Protein AF-A0A4U5W628-F1 (afdb_monomer_lite)

Organism: Streptomyces lasalocidi (NCBI:txid324833)

Structure (mmCIF, N/CA/C/O backbone):
data_AF-A0A4U5W628-F1
#
_entry.id   AF-A0A4U5W628-F1
#
loop_
_atom_site.group_PDB
_atom_site.id
_atom_site.type_symbol
_atom_site.label_atom_id
_atom_site.label_alt_id
_atom_site.label_comp_id
_atom_site.label_asym_id
_atom_site.label_entity_id
_atom_site.label_seq_id
_atom_site.pdbx_PDB_ins_code
_atom_site.Cartn_x
_atom_site.Cartn_y
_atom_site.Cartn_z
_atom_site.occupancy
_atom_site.B_iso_or_equiv
_atom_site.auth_seq_id
_atom_site.auth_comp_id
_atom_site.auth_asym_id
_atom_site.auth_atom_id
_atom_site.pdbx_PDB_model_num
ATOM 1 N N . MET A 1 1 ? -5.834 -14.147 -24.678 1.00 41.91 1 MET A N 1
ATOM 2 C CA . MET A 1 1 ? -5.622 -13.115 -23.638 1.00 41.91 1 MET A CA 1
ATOM 3 C C . MET A 1 1 ? -5.997 -11.785 -24.267 1.00 41.91 1 MET A C 1
ATOM 5 O O . MET A 1 1 ? -5.291 -11.365 -25.171 1.00 41.91 1 MET A O 1
ATOM 9 N N . SER A 1 2 ? -7.145 -11.193 -23.914 1.00 41.16 2 SER A N 1
ATOM 10 C CA . SER A 1 2 ? -7.537 -9.896 -24.485 1.00 41.16 2 SER A CA 1
ATOM 11 C C . SER A 1 2 ? -6.439 -8.869 -24.239 1.00 41.16 2 SER A C 1
ATOM 13 O O . SER A 1 2 ? -5.938 -8.761 -23.121 1.00 41.16 2 SER A O 1
ATOM 15 N N . ASN A 1 3 ? -6.088 -8.147 -25.299 1.00 51.84 3 ASN A N 1
ATOM 16 C CA . ASN A 1 3 ? -5.051 -7.124 -25.375 1.00 51.84 3 ASN A CA 1
ATOM 17 C C . ASN A 1 3 ? -5.466 -5.873 -24.570 1.00 51.84 3 ASN A C 1
ATOM 19 O O . ASN A 1 3 ? -5.719 -4.813 -25.132 1.00 51.84 3 ASN A O 1
ATOM 23 N N . ARG A 1 4 ? -5.678 -6.022 -23.255 1.00 64.69 4 ARG A N 1
ATOM 24 C CA . ARG A 1 4 ? -6.022 -4.910 -22.363 1.00 64.69 4 ARG A CA 1
ATOM 25 C C . ARG A 1 4 ? -4.769 -4.083 -22.115 1.00 64.69 4 ARG A C 1
ATOM 27 O O . ARG A 1 4 ? -3.743 -4.625 -21.707 1.00 64.69 4 ARG A O 1
ATOM 34 N N . THR A 1 5 ? -4.871 -2.779 -22.342 1.00 79.81 5 THR A N 1
ATOM 35 C CA . THR A 1 5 ? -3.790 -1.836 -22.062 1.00 79.81 5 THR A CA 1
ATOM 36 C C . THR A 1 5 ? -3.418 -1.914 -20.570 1.00 79.81 5 THR A C 1
ATOM 38 O O . THR A 1 5 ? -4.319 -1.899 -19.728 1.00 79.81 5 THR A O 1
ATOM 41 N N . PRO A 1 6 ? -2.123 -2.003 -20.198 1.00 79.62 6 PRO A N 1
ATOM 42 C CA . PRO A 1 6 ? -1.691 -2.360 -18.839 1.00 79.62 6 PRO A CA 1
ATOM 43 C C . PRO A 1 6 ? -2.237 -1.518 -17.676 1.00 79.62 6 PRO A C 1
ATOM 45 O O . PRO A 1 6 ? -2.235 -1.977 -16.536 1.00 79.62 6 PRO A O 1
ATOM 48 N N . LEU A 1 7 ? -2.685 -0.289 -17.940 1.00 89.62 7 LEU A N 1
ATOM 49 C CA . LEU A 1 7 ? -3.183 0.643 -16.925 1.00 89.62 7 LEU A CA 1
ATOM 50 C C . LEU A 1 7 ? -4.665 1.010 -17.103 1.00 89.62 7 LEU A C 1
ATOM 52 O O . LEU A 1 7 ? -5.142 1.946 -16.463 1.00 89.62 7 LEU A O 1
ATOM 56 N N . THR A 1 8 ? -5.415 0.287 -17.944 1.00 87.31 8 THR A N 1
ATOM 57 C CA . THR A 1 8 ? -6.871 0.473 -18.040 1.00 87.31 8 THR A CA 1
ATOM 58 C C . THR A 1 8 ? -7.516 0.234 -16.669 1.00 87.31 8 THR A C 1
ATOM 60 O O . THR A 1 8 ? -7.251 -0.790 -16.041 1.00 87.31 8 THR A O 1
ATOM 63 N N . GLY A 1 9 ? -8.339 1.180 -16.202 1.00 86.88 9 GLY A N 1
ATOM 64 C CA . GLY A 1 9 ? -8.972 1.143 -14.872 1.00 86.88 9 GLY A CA 1
ATOM 65 C C . GLY A 1 9 ? -8.105 1.698 -13.732 1.00 86.88 9 GLY A C 1
ATOM 66 O O . GLY A 1 9 ? -8.579 1.878 -12.613 1.00 86.88 9 GLY A O 1
ATOM 67 N N . CYS A 1 10 ? -6.832 2.031 -13.978 1.00 92.12 10 CYS A N 1
ATOM 68 C CA . CYS A 1 10 ? -6.019 2.737 -12.988 1.00 92.12 10 CYS A CA 1
ATOM 69 C C . CYS A 1 10 ? -6.252 4.248 -13.051 1.00 92.12 10 CYS A C 1
ATOM 71 O O . CYS A 1 10 ? -6.242 4.861 -14.121 1.00 92.12 10 CYS A O 1
ATOM 73 N N . LEU A 1 11 ? -6.364 4.866 -11.877 1.00 91.56 11 LEU A N 1
ATOM 74 C CA . LEU A 1 11 ? -6.243 6.311 -11.724 1.00 91.56 11 LEU A CA 1
ATOM 75 C C . LEU A 1 11 ? -4.818 6.752 -12.113 1.00 91.56 11 LEU A C 1
ATOM 77 O O . LEU A 1 11 ? -3.875 5.970 -11.942 1.00 91.56 11 LEU A O 1
ATOM 81 N N . PRO A 1 12 ? -4.608 8.014 -12.537 1.00 85.56 12 PRO A N 1
ATOM 82 C CA . PRO A 1 12 ? -3.275 8.603 -12.701 1.00 85.56 12 PRO A CA 1
ATOM 83 C C . PRO A 1 12 ? -2.630 8.874 -11.323 1.00 85.56 12 PRO A C 1
ATOM 85 O O . PRO A 1 12 ? -2.354 10.007 -10.940 1.00 85.56 12 PRO A O 1
ATOM 88 N N . GLY A 1 13 ? -2.466 7.821 -10.520 1.00 79.81 13 GLY A N 1
ATOM 89 C CA . GLY A 1 13 ? -2.217 7.871 -9.079 1.00 79.81 13 GLY A CA 1
ATOM 90 C C . GLY A 1 13 ? -0.751 7.886 -8.651 1.00 79.81 13 GLY A C 1
ATOM 91 O O . GLY A 1 13 ? -0.481 7.613 -7.483 1.00 79.81 13 GLY A O 1
ATOM 92 N N . PHE A 1 14 ? 0.184 8.182 -9.555 1.00 88.75 14 PHE A N 1
ATOM 93 C CA . PHE A 1 14 ? 1.614 8.169 -9.242 1.00 88.75 14 PH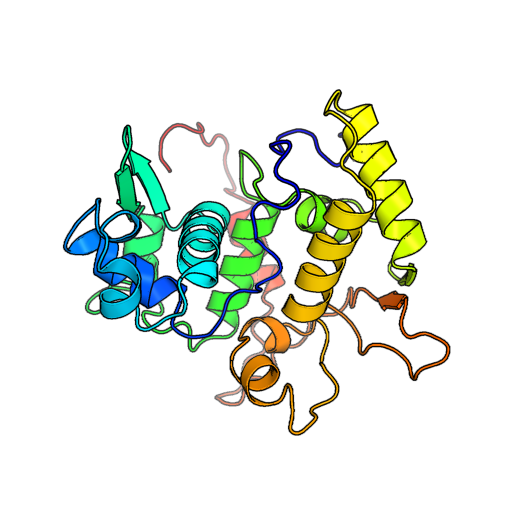E A CA 1
ATOM 94 C C . PHE A 1 14 ? 1.988 9.222 -8.181 1.00 88.75 14 PHE A C 1
ATOM 96 O O . PHE A 1 14 ? 1.436 10.326 -8.164 1.00 88.75 14 PHE A O 1
ATOM 103 N N . GLY A 1 15 ? 2.908 8.886 -7.273 1.00 85.81 15 GLY A N 1
ATOM 104 C CA . GLY A 1 15 ? 3.412 9.777 -6.217 1.00 85.81 15 GLY A CA 1
ATOM 105 C C . GLY A 1 15 ? 2.488 9.975 -5.010 1.00 85.81 15 GLY A C 1
ATOM 106 O O . GLY A 1 15 ? 2.877 10.614 -4.029 1.00 85.81 15 GLY A O 1
ATOM 107 N N . ARG A 1 16 ? 1.270 9.413 -5.024 1.00 87.25 16 ARG A N 1
ATOM 108 C CA . ARG A 1 16 ? 0.294 9.571 -3.925 1.00 87.25 16 ARG A CA 1
ATOM 109 C C . ARG A 1 16 ? 0.721 8.888 -2.622 1.00 87.25 16 ARG A C 1
ATOM 111 O O . ARG A 1 16 ? 0.307 9.325 -1.552 1.00 87.25 16 ARG A O 1
ATOM 118 N N . LEU A 1 17 ? 1.564 7.861 -2.715 1.00 88.00 17 LEU A N 1
ATOM 119 C CA . LEU A 1 17 ? 2.077 7.069 -1.591 1.00 88.00 17 LEU A CA 1
ATOM 120 C C . LEU A 1 17 ? 3.217 7.745 -0.802 1.00 88.00 17 LEU A C 1
ATOM 122 O O . LEU A 1 17 ? 3.570 7.280 0.282 1.00 88.00 17 LEU A O 1
ATOM 126 N N . ARG A 1 18 ? 3.775 8.859 -1.308 1.00 86.69 18 ARG A N 1
ATOM 127 C CA . ARG A 1 18 ? 4.845 9.665 -0.669 1.00 86.69 18 ARG A CA 1
ATOM 128 C C . ARG A 1 18 ? 6.112 8.888 -0.269 1.00 86.69 18 ARG A C 1
ATOM 130 O O . ARG A 1 18 ? 6.843 9.323 0.611 1.00 86.69 18 ARG A O 1
ATOM 137 N N . GLY A 1 19 ? 6.371 7.756 -0.914 1.00 86.00 19 GLY A N 1
ATOM 138 C CA . GLY A 1 19 ? 7.566 6.931 -0.731 1.00 86.00 19 GLY A CA 1
ATOM 139 C C . GLY A 1 19 ? 7.510 5.947 0.439 1.00 86.00 19 GLY A C 1
ATOM 140 O O . GLY A 1 19 ? 8.462 5.196 0.622 1.00 86.00 19 GLY A O 1
ATOM 141 N N . TYR A 1 20 ? 6.419 5.907 1.212 1.00 90.56 20 TYR A N 1
ATOM 142 C CA . TYR A 1 20 ? 6.321 5.050 2.397 1.00 90.56 20 TYR A CA 1
ATOM 143 C C . TYR A 1 20 ? 5.565 3.751 2.086 1.00 90.56 20 TYR A C 1
ATOM 145 O O . TYR A 1 20 ? 4.368 3.826 1.788 1.00 90.56 20 TYR A O 1
ATOM 153 N N . PRO A 1 21 ? 6.206 2.568 2.165 1.00 92.56 21 PRO A N 1
ATOM 154 C CA . PRO A 1 21 ? 5.486 1.298 2.105 1.00 92.56 21 PRO A CA 1
ATOM 155 C C . PRO A 1 21 ? 4.614 1.106 3.363 1.00 92.56 21 PRO A C 1
ATOM 157 O O . PRO A 1 21 ? 4.862 1.761 4.381 1.00 92.56 21 PRO A O 1
ATOM 160 N N . PRO A 1 22 ? 3.591 0.231 3.325 1.00 93.56 22 PRO A N 1
ATOM 161 C CA . PRO A 1 22 ? 2.804 -0.100 4.509 1.00 93.56 22 PRO A CA 1
ATOM 162 C C . PRO A 1 22 ? 3.682 -0.689 5.613 1.00 93.56 22 PRO A C 1
ATOM 164 O O . PRO A 1 22 ? 4.592 -1.469 5.334 1.00 93.56 22 PRO A O 1
ATOM 167 N N . ARG A 1 23 ? 3.366 -0.352 6.865 1.00 93.44 23 ARG A N 1
ATOM 168 C CA . ARG A 1 23 ? 4.037 -0.896 8.049 1.00 93.44 23 ARG A CA 1
ATOM 169 C C . ARG A 1 23 ? 3.053 -1.628 8.955 1.00 93.44 23 ARG A C 1
ATOM 171 O O . ARG A 1 23 ? 1.844 -1.385 8.888 1.00 93.44 23 ARG A O 1
ATOM 178 N N . TYR A 1 24 ? 3.579 -2.488 9.819 1.00 91.00 24 TYR A N 1
ATOM 179 C CA . TYR A 1 24 ? 2.805 -3.223 10.809 1.00 91.00 24 TYR A CA 1
ATOM 180 C C . TYR A 1 24 ? 1.963 -2.265 11.660 1.00 91.00 24 TYR A C 1
ATOM 182 O O . TYR A 1 24 ? 2.389 -1.161 12.013 1.00 91.00 24 TYR A O 1
ATOM 190 N N . GLY A 1 25 ? 0.717 -2.653 11.918 1.00 93.25 25 GLY A N 1
ATOM 191 C CA . GLY A 1 25 ? -0.247 -1.851 12.669 1.00 93.25 25 GLY A CA 1
ATOM 192 C C . GLY A 1 25 ? -0.786 -0.599 11.961 1.00 93.25 25 GLY A C 1
ATOM 193 O O . GLY A 1 25 ? -1.749 -0.022 12.457 1.00 93.25 25 GLY A O 1
ATOM 194 N N . TRP A 1 26 ? -0.255 -0.159 10.808 1.00 96.12 26 TRP A N 1
ATOM 195 C CA . TRP A 1 26 ? -0.765 1.053 10.143 1.00 96.12 26 TRP A CA 1
ATOM 196 C C . TRP A 1 26 ? -2.229 0.917 9.722 1.00 96.12 26 TRP A C 1
ATOM 198 O O . TRP A 1 26 ? -3.030 1.803 10.010 1.00 96.12 26 TRP A O 1
ATOM 208 N N . LEU A 1 27 ? -2.580 -0.185 9.056 1.00 97.69 27 LEU A N 1
ATOM 209 C CA . LEU A 1 27 ? -3.942 -0.414 8.562 1.00 97.69 27 LEU A CA 1
ATOM 210 C C . LEU A 1 27 ? -4.942 -0.534 9.719 1.00 97.69 27 LEU A C 1
ATOM 212 O O . LEU A 1 27 ? -6.013 0.066 9.660 1.00 97.69 27 LEU A O 1
ATOM 216 N N . ARG A 1 28 ? -4.548 -1.218 10.801 1.00 96.50 28 ARG A N 1
ATOM 217 C CA . ARG A 1 28 ? -5.344 -1.335 12.027 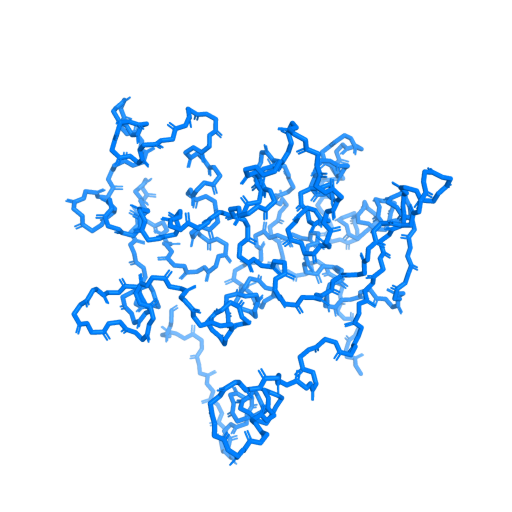1.00 96.50 28 ARG A CA 1
ATOM 218 C C . ARG A 1 28 ? -5.558 0.019 12.706 1.00 96.50 28 ARG A C 1
ATOM 220 O O . ARG A 1 28 ? -6.694 0.395 12.956 1.00 96.50 28 ARG A O 1
ATOM 227 N N . LYS A 1 29 ? -4.493 0.803 12.904 1.00 97.44 29 LYS A N 1
ATOM 228 C CA . LYS A 1 29 ? -4.583 2.155 13.486 1.00 97.44 29 LYS A CA 1
ATOM 229 C C . LYS A 1 29 ? -5.512 3.073 12.694 1.00 97.44 29 LYS A C 1
ATOM 231 O O . LYS A 1 29 ? -6.268 3.831 13.290 1.00 97.44 29 LYS A O 1
ATOM 236 N N . VAL A 1 30 ? -5.460 3.018 11.358 1.00 98.00 30 VAL A N 1
ATOM 237 C CA . VAL A 1 30 ? -6.400 3.782 10.523 1.00 98.00 30 VAL A CA 1
ATOM 238 C C . VAL A 1 30 ? -7.826 3.292 10.732 1.00 98.00 30 VAL A C 1
ATOM 240 O O . VAL A 1 30 ? -8.714 4.113 10.929 1.00 98.00 30 VAL A O 1
ATOM 243 N N . TYR A 1 31 ? -8.048 1.980 10.699 1.00 98.38 31 TYR A N 1
ATOM 244 C CA . TYR A 1 31 ? -9.366 1.395 10.917 1.00 98.38 31 TYR A CA 1
ATOM 245 C C . TYR A 1 31 ? -9.972 1.823 12.263 1.00 98.38 31 TYR A C 1
ATOM 247 O O . TYR A 1 31 ? -11.088 2.343 12.281 1.00 98.38 31 TYR A O 1
ATOM 255 N N . ASP A 1 32 ? -9.218 1.706 13.358 1.00 97.75 32 ASP A N 1
ATOM 256 C CA . ASP A 1 32 ? -9.667 2.099 14.699 1.00 97.75 32 ASP A CA 1
ATOM 257 C C . ASP A 1 32 ? -9.976 3.596 14.783 1.00 97.75 32 ASP A C 1
ATOM 259 O O . ASP A 1 32 ? -11.031 3.990 15.285 1.00 97.75 32 ASP A O 1
ATOM 263 N N . ALA A 1 33 ? -9.088 4.436 14.240 1.00 97.69 33 ALA A N 1
ATOM 264 C CA . ALA A 1 33 ? -9.276 5.882 14.235 1.00 97.69 33 ALA A CA 1
ATOM 265 C C . ALA A 1 33 ? -10.544 6.288 13.465 1.00 97.69 33 ALA A C 1
ATOM 267 O O . ALA A 1 33 ? -11.331 7.091 13.959 1.00 97.69 33 ALA A O 1
ATOM 268 N N . LEU A 1 34 ? -10.777 5.700 12.285 1.00 97.62 34 LEU A N 1
ATOM 269 C CA . LEU A 1 34 ? -11.949 6.006 11.458 1.00 97.62 34 LEU A CA 1
ATOM 270 C C . LEU A 1 34 ? -13.257 5.444 12.023 1.00 97.62 34 LEU A C 1
ATOM 272 O O . LEU A 1 34 ? -14.320 5.996 11.743 1.00 97.62 34 LEU A O 1
ATOM 276 N N . ARG A 1 35 ? -13.202 4.359 12.805 1.00 96.50 35 ARG A N 1
ATOM 277 C CA . ARG A 1 35 ? -14.375 3.844 13.527 1.00 96.50 35 ARG A CA 1
ATOM 278 C C . ARG A 1 35 ? -14.854 4.785 14.619 1.00 96.50 35 ARG A C 1
ATOM 280 O O . ARG A 1 35 ? -16.051 4.840 14.878 1.00 96.50 35 ARG A O 1
ATOM 287 N N . GLN A 1 36 ? -13.924 5.463 15.278 1.00 95.44 36 GLN A N 1
ATOM 288 C CA . GLN A 1 36 ? -14.240 6.423 16.330 1.00 95.44 36 GLN A CA 1
ATOM 289 C C . GLN A 1 36 ? -14.650 7.772 15.737 1.00 95.44 36 GLN A C 1
ATOM 291 O O . GLN A 1 36 ? -15.605 8.386 16.205 1.00 95.44 36 GLN A O 1
ATOM 296 N N . ASP A 1 37 ? -13.937 8.225 14.704 1.00 95.25 37 ASP A N 1
ATOM 297 C CA . ASP A 1 37 ? -14.146 9.527 14.081 1.00 95.25 37 ASP A CA 1
ATOM 298 C C . ASP A 1 37 ? -13.743 9.495 12.588 1.00 95.25 37 ASP A C 1
ATOM 300 O O . ASP A 1 37 ? -12.550 9.446 12.265 1.00 95.25 37 ASP A O 1
ATOM 304 N N . PRO A 1 38 ? -14.702 9.605 11.646 1.00 94.38 38 PRO A N 1
ATOM 305 C CA . PRO A 1 38 ? -14.423 9.672 10.205 1.00 94.38 38 PRO A CA 1
ATOM 306 C C . PRO A 1 38 ? -13.495 10.825 9.780 1.00 94.38 38 PRO A C 1
ATOM 308 O O . PRO A 1 38 ? -12.933 10.816 8.678 1.00 94.38 38 PRO A O 1
ATOM 311 N N . THR A 1 39 ? -13.311 11.830 10.642 1.00 94.00 39 THR A N 1
ATOM 312 C CA . THR A 1 39 ? -12.439 12.986 10.409 1.00 94.00 39 THR A CA 1
ATOM 313 C C . THR A 1 39 ? -11.037 12.831 11.009 1.00 94.00 39 THR A C 1
ATOM 315 O O . THR A 1 39 ? -10.174 13.674 10.733 1.00 94.00 39 THR A O 1
ATOM 318 N N . ALA A 1 40 ? -10.762 11.745 11.750 1.00 95.31 40 ALA A N 1
ATOM 319 C CA . ALA A 1 40 ? -9.534 11.532 12.527 1.00 95.31 40 ALA A CA 1
ATOM 320 C C . ALA A 1 40 ? -8.239 11.806 11.748 1.00 95.31 40 ALA A C 1
ATOM 322 O O . ALA A 1 40 ? -7.318 12.433 12.263 1.00 95.31 40 ALA A O 1
ATOM 323 N N . LEU A 1 41 ? -8.172 11.399 10.477 1.00 94.38 41 LEU A N 1
ATOM 324 C CA . LEU A 1 41 ? -6.969 11.552 9.645 1.00 94.38 41 LEU A CA 1
ATOM 325 C C . LEU A 1 41 ? -6.715 12.989 9.156 1.00 94.38 41 LEU A C 1
ATOM 327 O O . LEU A 1 41 ? -5.632 13.271 8.641 1.00 94.38 41 LEU A O 1
ATOM 331 N N . ARG A 1 42 ? -7.703 13.889 9.254 1.00 92.44 42 ARG A N 1
ATOM 332 C CA . ARG A 1 42 ? -7.582 15.298 8.833 1.00 92.44 42 ARG A CA 1
ATOM 333 C C . ARG A 1 42 ? -7.430 16.263 10.001 1.00 92.44 42 ARG A C 1
ATOM 335 O O . ARG A 1 42 ? -7.111 17.430 9.774 1.00 92.44 42 ARG A O 1
ATOM 342 N N . ARG A 1 43 ? -7.700 15.807 11.222 1.00 93.19 43 ARG A N 1
ATOM 343 C CA . ARG A 1 43 ? -7.607 16.653 12.404 1.00 93.19 43 ARG A CA 1
ATOM 344 C C . ARG A 1 43 ? -6.149 17.036 12.696 1.00 93.19 43 ARG A C 1
ATOM 346 O O . ARG A 1 43 ? -5.234 16.280 12.359 1.00 93.19 43 ARG A O 1
ATOM 353 N N . PRO A 1 44 ? -5.905 18.192 13.339 1.00 93.25 44 PRO A N 1
ATOM 354 C CA . PRO A 1 44 ? -4.552 18.619 13.702 1.00 93.25 44 PRO A CA 1
ATOM 355 C C . PRO A 1 44 ? -3.804 17.626 14.604 1.00 93.25 44 PRO A C 1
ATOM 357 O O . PRO A 1 44 ? -2.578 17.574 14.565 1.00 93.25 44 PRO A O 1
ATOM 360 N N . ASP A 1 45 ? -4.533 16.827 15.385 1.00 95.00 45 ASP A N 1
ATOM 361 C CA . ASP A 1 45 ? -4.012 15.820 16.311 1.00 95.00 45 ASP A CA 1
ATOM 362 C C . ASP A 1 45 ? -3.848 14.420 15.689 1.00 95.00 45 ASP A C 1
ATOM 364 O O . ASP A 1 45 ? -3.459 13.487 16.391 1.00 95.00 45 ASP A O 1
ATOM 368 N N . ALA A 1 46 ? -4.050 14.255 14.374 1.00 95.88 46 ALA A N 1
ATOM 369 C CA . ALA A 1 46 ? -3.941 12.960 13.688 1.00 95.88 46 ALA A CA 1
ATOM 370 C C . ALA A 1 46 ? -2.600 12.241 13.940 1.00 95.88 46 ALA A C 1
ATOM 372 O O . ALA A 1 46 ? -2.552 11.017 14.049 1.00 95.88 46 ALA A O 1
ATOM 373 N N . THR A 1 47 ? -1.499 12.990 14.059 1.00 96.12 47 THR A N 1
ATOM 374 C CA . THR A 1 47 ? -0.172 12.425 14.361 1.00 96.12 47 THR A CA 1
ATOM 375 C C . THR A 1 47 ? -0.091 11.830 15.762 1.00 96.12 47 THR A C 1
ATOM 377 O O . THR A 1 47 ? 0.610 10.842 15.955 1.00 96.12 47 THR A O 1
ATOM 380 N N . VAL A 1 48 ? -0.811 12.415 16.724 1.00 95.50 48 VAL A N 1
ATOM 381 C CA . VAL A 1 48 ? -0.894 11.923 18.104 1.00 95.50 48 VAL A CA 1
ATOM 382 C C . VAL A 1 48 ? -1.780 10.684 18.147 1.00 95.50 48 VAL A C 1
ATOM 384 O O . VAL A 1 48 ? -1.350 9.658 18.661 1.00 95.50 48 VAL A O 1
ATOM 387 N N . VAL A 1 49 ? -2.960 10.749 17.522 1.00 94.50 49 VAL A N 1
ATOM 388 C CA . VAL A 1 49 ? -3.918 9.631 17.457 1.00 94.50 49 VAL A CA 1
ATOM 389 C C . VAL A 1 49 ? -3.290 8.385 16.827 1.00 94.50 49 VAL A C 1
ATOM 391 O O . VAL A 1 49 ? -3.430 7.282 17.344 1.00 94.50 49 VAL A O 1
ATOM 394 N N . LEU A 1 50 ? -2.563 8.546 15.719 1.00 95.69 50 LEU A N 1
ATOM 395 C CA . LEU A 1 50 ? -1.948 7.422 15.003 1.00 95.69 50 LEU A CA 1
ATOM 396 C C . LEU A 1 50 ? -0.550 7.060 15.533 1.00 95.69 50 LEU A C 1
ATOM 398 O O . LEU A 1 50 ? -0.018 5.990 15.211 1.00 95.69 50 LEU A O 1
ATOM 402 N N . GLY A 1 51 ? 0.075 7.942 16.317 1.00 94.81 51 GLY A N 1
ATOM 403 C CA . GLY A 1 51 ? 1.455 7.788 16.776 1.00 94.81 51 GLY A CA 1
ATOM 404 C C . GLY A 1 51 ? 2.450 7.686 15.617 1.00 94.81 51 GLY A C 1
ATOM 405 O O . GLY A 1 51 ? 3.274 6.772 15.595 1.00 94.81 51 GLY A O 1
ATOM 406 N N . VAL A 1 52 ? 2.333 8.565 14.614 1.00 93.94 52 VAL A N 1
ATOM 407 C CA . VAL A 1 52 ? 3.231 8.608 13.443 1.00 93.94 52 VAL A CA 1
ATOM 408 C C . VAL A 1 52 ? 3.612 10.039 13.069 1.00 93.94 52 VAL A C 1
ATOM 410 O O . VAL A 1 52 ? 2.954 11.006 13.452 1.00 93.94 52 VAL A O 1
ATOM 413 N N . GLY A 1 53 ? 4.658 10.183 12.252 1.00 92.81 53 GLY A N 1
ATOM 414 C CA . GLY A 1 53 ? 5.068 11.479 11.714 1.00 92.81 53 GLY A CA 1
ATOM 415 C C . GLY A 1 53 ? 4.036 12.094 10.758 1.00 92.81 53 GLY A C 1
ATOM 416 O O . GLY A 1 53 ? 3.326 11.395 10.033 1.00 92.81 53 GLY A O 1
ATOM 417 N N . LYS A 1 54 ? 4.005 13.432 10.687 1.00 92.56 54 LYS A N 1
ATOM 418 C CA . LYS A 1 54 ? 3.080 14.213 9.836 1.00 92.56 54 LYS A CA 1
ATOM 419 C C . LYS A 1 54 ? 3.091 13.792 8.361 1.00 92.56 54 LYS A C 1
ATOM 421 O O . LYS A 1 54 ? 2.053 13.818 7.705 1.00 92.56 54 LYS A O 1
ATOM 426 N N . SER A 1 55 ? 4.251 13.403 7.830 1.00 90.19 55 SER A N 1
ATOM 427 C CA . SER A 1 55 ? 4.402 12.957 6.438 1.00 90.19 55 SER A CA 1
ATOM 428 C C . SER A 1 55 ? 3.786 11.581 6.160 1.00 90.19 55 SER A C 1
ATOM 430 O O . SER A 1 55 ? 3.483 11.297 5.002 1.00 90.19 55 SER A O 1
ATOM 432 N N . MET A 1 56 ? 3.586 10.754 7.193 1.00 93.81 56 MET A N 1
ATOM 433 C CA . MET A 1 56 ? 3.116 9.369 7.077 1.00 93.81 56 MET A CA 1
ATOM 434 C C . MET A 1 56 ? 1.590 9.258 7.091 1.00 93.81 56 MET A C 1
ATOM 436 O O . MET A 1 56 ? 1.048 8.366 6.441 1.00 93.81 56 MET A O 1
ATOM 440 N N . VAL A 1 57 ? 0.884 10.178 7.761 1.00 95.88 57 VAL A N 1
ATOM 441 C CA . VAL A 1 57 ? -0.592 10.166 7.844 1.00 95.88 57 VAL A CA 1
ATOM 442 C C . VAL A 1 57 ? -1.254 10.071 6.455 1.00 95.88 57 VAL A C 1
ATOM 444 O O . VAL A 1 57 ? -2.112 9.205 6.263 1.00 95.88 57 VAL A O 1
ATOM 447 N N . PRO A 1 58 ? -0.838 10.852 5.432 1.00 94.94 58 PRO A N 1
ATOM 448 C CA . PRO A 1 58 ? -1.404 10.714 4.090 1.00 94.94 58 PRO A CA 1
ATOM 449 C C . PRO A 1 58 ? -1.128 9.350 3.439 1.00 94.94 58 PRO A C 1
ATOM 451 O O . PRO A 1 58 ? -1.978 8.852 2.703 1.00 94.94 58 PRO A O 1
ATOM 454 N N . SER A 1 59 ? 0.028 8.735 3.707 1.00 95.19 59 SER A N 1
ATOM 455 C CA . SER A 1 59 ? 0.377 7.400 3.203 1.00 95.19 59 SER A CA 1
ATOM 456 C C . SER A 1 59 ? -0.463 6.310 3.866 1.00 95.19 59 SER A C 1
ATOM 458 O O . SER A 1 59 ? -0.950 5.420 3.176 1.00 95.19 59 SER A O 1
ATOM 460 N N . MET A 1 60 ? -0.721 6.413 5.173 1.00 97.06 60 MET A N 1
ATOM 461 C CA . MET A 1 60 ? -1.635 5.515 5.892 1.00 97.06 60 MET A CA 1
ATOM 462 C C . MET A 1 60 ? -3.058 5.574 5.317 1.00 97.06 60 MET A C 1
ATOM 464 O O . MET A 1 60 ? -3.668 4.538 5.034 1.00 97.06 60 MET A O 1
ATOM 468 N N . ALA A 1 61 ? -3.563 6.787 5.069 1.00 96.06 61 ALA A N 1
ATOM 469 C CA . ALA A 1 61 ? -4.859 6.994 4.424 1.00 96.06 61 ALA A CA 1
ATOM 470 C C . ALA A 1 61 ? -4.884 6.425 2.996 1.00 96.06 61 ALA A C 1
ATOM 472 O O . ALA A 1 61 ? -5.879 5.829 2.578 1.00 96.06 61 ALA A O 1
ATOM 473 N N . PHE A 1 62 ? -3.800 6.618 2.237 1.00 96.12 62 PHE A N 1
ATOM 474 C CA . PHE A 1 62 ? -3.667 6.101 0.877 1.00 96.12 62 PHE A CA 1
ATOM 475 C C . PHE A 1 62 ? -3.701 4.574 0.848 1.00 96.12 62 PHE A C 1
ATOM 477 O O . PHE A 1 62 ? -4.490 4.016 0.094 1.00 96.12 62 PHE A O 1
ATOM 484 N N . TRP A 1 63 ? -2.895 3.903 1.674 1.00 97.25 63 TRP A N 1
ATOM 485 C CA . TRP A 1 63 ? -2.840 2.442 1.698 1.00 97.25 63 TRP A CA 1
ATOM 486 C C . TRP A 1 63 ? -4.170 1.827 2.117 1.00 97.25 63 TRP A C 1
ATOM 488 O O . TRP A 1 63 ? -4.634 0.895 1.468 1.00 97.25 63 TRP A O 1
ATOM 498 N N . SER A 1 64 ? -4.838 2.408 3.114 1.00 97.50 64 SER A N 1
ATOM 499 C CA . SER A 1 64 ? -6.168 1.952 3.536 1.00 97.50 64 SER A CA 1
ATOM 500 C C . SER A 1 64 ? -7.189 2.032 2.393 1.00 97.50 64 SER A C 1
ATOM 502 O O . SER A 1 64 ? -7.972 1.105 2.202 1.00 97.50 64 SER A O 1
ATOM 504 N N . GLN A 1 65 ? -7.133 3.082 1.565 1.00 96.69 65 GLN A N 1
ATOM 505 C CA . GLN A 1 65 ? -7.943 3.173 0.342 1.00 96.69 65 GLN A CA 1
ATOM 506 C C . GLN A 1 65 ? -7.497 2.174 -0.734 1.00 96.69 65 GLN A C 1
ATOM 508 O O . GLN A 1 65 ? -8.330 1.491 -1.318 1.00 96.69 65 GLN A O 1
ATOM 513 N N . ALA A 1 66 ? -6.193 2.055 -0.989 1.00 96.19 66 ALA A N 1
ATOM 514 C CA . ALA A 1 66 ? -5.652 1.211 -2.053 1.00 96.19 66 ALA A CA 1
ATOM 515 C C . ALA A 1 66 ? -5.911 -0.290 -1.823 1.00 96.19 66 ALA A C 1
ATOM 517 O O . ALA A 1 66 ? -6.122 -1.026 -2.783 1.00 96.19 66 ALA A O 1
ATOM 518 N N . PHE A 1 67 ? -5.944 -0.735 -0.563 1.00 97.25 67 PHE A N 1
ATOM 519 C CA . PHE A 1 67 ? -6.354 -2.093 -0.185 1.00 97.25 67 PHE A CA 1
ATOM 520 C C . PHE A 1 67 ? -7.884 -2.290 -0.161 1.00 97.25 67 PHE A C 1
ATOM 522 O O . PHE A 1 67 ? -8.364 -3.415 -0.007 1.00 97.25 67 PHE A O 1
ATOM 529 N N . GLY A 1 68 ? -8.667 -1.217 -0.320 1.00 96.94 68 GLY A N 1
ATOM 530 C CA . GLY A 1 68 ? -10.128 -1.245 -0.226 1.00 96.94 68 GLY A CA 1
ATOM 531 C C . GLY A 1 68 ? -10.651 -1.401 1.205 1.00 96.94 68 GLY A C 1
ATOM 532 O O . GLY A 1 68 ? -11.765 -1.878 1.401 1.00 96.94 68 GLY A O 1
ATOM 533 N N . LEU A 1 69 ? -9.849 -1.034 2.206 1.00 98.06 69 LEU A N 1
ATOM 534 C CA . LEU A 1 69 ? -10.219 -1.051 3.625 1.00 98.06 69 LEU A CA 1
ATOM 535 C C . LEU A 1 69 ? -10.915 0.246 4.056 1.00 98.06 69 LEU A C 1
ATOM 537 O O . LEU A 1 69 ? -11.613 0.291 5.064 1.00 98.06 69 LEU A O 1
ATOM 541 N N . ALA A 1 70 ? -10.738 1.316 3.290 1.00 97.44 70 ALA A N 1
ATOM 542 C CA . ALA A 1 70 ? -11.376 2.588 3.555 1.00 97.44 70 ALA A CA 1
ATOM 543 C C . ALA A 1 70 ? -11.903 3.204 2.257 1.00 97.44 70 ALA A C 1
ATOM 545 O O . ALA A 1 70 ? -11.235 3.156 1.224 1.00 97.44 70 ALA A O 1
ATOM 546 N N . ALA A 1 71 ? -13.086 3.807 2.314 1.00 95.81 71 ALA A N 1
ATOM 547 C CA . ALA A 1 71 ? -13.734 4.450 1.178 1.00 95.81 71 ALA A CA 1
ATOM 548 C C . ALA A 1 71 ? -14.091 5.898 1.510 1.00 95.81 71 ALA A C 1
ATOM 550 O O . ALA A 1 71 ? -14.297 6.261 2.669 1.00 95.81 71 ALA A O 1
ATOM 551 N N . ARG A 1 72 ? -14.139 6.749 0.482 1.00 93.44 72 ARG A N 1
ATOM 552 C CA . ARG A 1 72 ? -14.554 8.143 0.657 1.00 93.44 72 ARG A CA 1
ATOM 553 C C . ARG A 1 72 ? -16.060 8.218 0.861 1.00 93.44 72 ARG A C 1
ATOM 555 O O . ARG A 1 72 ? -16.806 7.665 0.061 1.00 93.44 72 ARG A O 1
ATOM 562 N N . ASN A 1 73 ? -16.477 8.970 1.872 1.00 91.62 73 ASN A N 1
ATOM 563 C CA . ASN A 1 73 ? -17.862 9.371 2.079 1.00 91.62 73 ASN A CA 1
ATOM 564 C C . ASN A 1 73 ? -17.915 10.903 2.141 1.00 91.62 73 ASN A C 1
ATOM 566 O O . ASN A 1 73 ? -17.573 11.516 3.151 1.00 91.62 73 ASN A O 1
ATOM 570 N N . GLY A 1 74 ? -18.238 11.532 1.009 1.00 89.94 74 GLY A N 1
ATOM 571 C CA . GLY A 1 74 ? -18.091 12.976 0.846 1.00 89.94 74 GLY A CA 1
ATOM 572 C C . GLY A 1 74 ? -16.636 13.414 1.035 1.00 89.94 74 GLY A C 1
ATOM 573 O O . GLY A 1 74 ? -15.743 13.004 0.288 1.00 89.94 74 GLY A O 1
ATOM 574 N N . GLN A 1 75 ? -16.391 14.261 2.034 1.00 85.81 75 GLN A N 1
ATOM 575 C CA . GLN A 1 75 ? -15.033 14.687 2.377 1.00 85.81 75 GLN A CA 1
ATOM 576 C C . GLN A 1 75 ? -14.297 13.632 3.216 1.00 85.81 75 GLN A C 1
ATOM 578 O O . GLN A 1 75 ? -13.061 13.572 3.167 1.00 85.81 75 GLN A O 1
ATOM 583 N N . ASP A 1 76 ? -15.036 12.826 3.979 1.00 90.12 76 ASP A N 1
ATOM 584 C CA . ASP A 1 76 ? -14.529 11.925 5.013 1.00 90.12 76 ASP A CA 1
ATOM 585 C C . ASP A 1 76 ? -14.062 10.588 4.449 1.00 90.12 76 ASP A C 1
ATOM 587 O O . ASP A 1 76 ? -14.276 10.254 3.278 1.00 90.12 76 ASP A O 1
ATOM 591 N N . LEU A 1 77 ? -13.384 9.830 5.304 1.00 94.62 77 LEU A N 1
ATOM 592 C CA . LEU A 1 77 ? -12.972 8.469 5.020 1.00 94.62 77 LEU A CA 1
ATOM 593 C C . LEU A 1 77 ? -13.653 7.548 6.033 1.00 94.62 77 LEU A C 1
ATOM 595 O O . LEU A 1 77 ? -13.632 7.828 7.226 1.00 94.62 77 LEU A O 1
ATOM 599 N N . VAL A 1 78 ? -14.263 6.466 5.562 1.00 97.38 78 VAL A N 1
ATOM 600 C CA . VAL A 1 78 ? -14.974 5.503 6.412 1.00 97.38 78 VAL A CA 1
ATOM 601 C C . VAL A 1 78 ? -14.453 4.088 6.1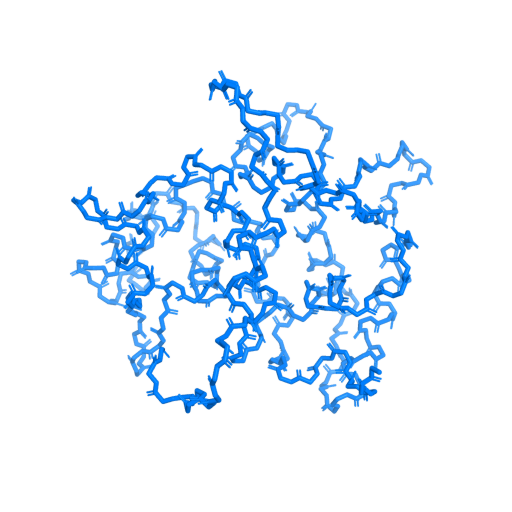66 1.00 97.38 78 VAL A C 1
ATOM 603 O O . VAL A 1 78 ? -14.058 3.786 5.032 1.00 97.38 78 VAL A O 1
ATOM 606 N N . PRO A 1 79 ? -14.425 3.213 7.188 1.00 98.19 79 PRO A N 1
ATOM 607 C CA . PRO A 1 79 ? -14.105 1.804 6.996 1.00 98.19 79 PRO A CA 1
ATOM 608 C C . PRO A 1 79 ? -15.093 1.131 6.039 1.00 98.19 79 PRO A C 1
ATOM 610 O O . PRO A 1 79 ? -16.281 1.446 6.035 1.00 98.19 79 PRO A O 1
ATOM 613 N N . THR A 1 80 ? -14.608 0.200 5.223 1.00 98.19 80 THR A N 1
ATOM 614 C CA . THR A 1 80 ? -15.467 -0.623 4.357 1.00 98.19 80 THR A CA 1
ATOM 615 C C . THR A 1 80 ? -15.921 -1.895 5.077 1.00 98.19 80 THR A C 1
ATOM 617 O O . THR A 1 80 ? -15.310 -2.321 6.058 1.00 98.19 80 THR A O 1
ATOM 620 N N . ASN A 1 81 ? -16.928 -2.590 4.535 1.00 97.69 81 ASN A N 1
ATOM 621 C CA . ASN A 1 81 ? -17.332 -3.922 5.018 1.00 97.69 81 ASN A CA 1
ATOM 622 C C . ASN A 1 81 ? -16.158 -4.910 5.043 1.00 97.69 81 ASN A C 1
ATOM 624 O O . ASN A 1 81 ? -16.042 -5.738 5.941 1.00 97.69 81 ASN A O 1
ATOM 628 N N . ARG A 1 82 ? -15.249 -4.784 4.074 1.00 97.06 82 ARG A N 1
ATOM 629 C CA . ARG A 1 82 ? -14.019 -5.569 3.999 1.00 97.06 82 ARG A CA 1
ATOM 630 C C . ARG A 1 82 ? -13.069 -5.277 5.161 1.00 97.06 82 ARG A C 1
ATOM 632 O O . ARG A 1 82 ? -12.453 -6.204 5.674 1.00 97.06 82 ARG A O 1
ATOM 639 N N . ALA A 1 83 ? -12.956 -4.017 5.580 1.00 98.12 83 ALA A N 1
ATOM 640 C CA . ALA A 1 83 ? -12.177 -3.677 6.764 1.00 98.12 83 ALA A CA 1
ATOM 641 C C . ALA A 1 83 ? -12.811 -4.203 8.044 1.00 98.12 83 ALA A C 1
ATOM 643 O O . ALA A 1 83 ? -12.081 -4.721 8.876 1.00 98.12 83 ALA A O 1
ATOM 644 N N . HIS A 1 84 ? -14.136 -4.144 8.181 1.00 98.19 84 HIS A N 1
ATOM 645 C CA . HIS A 1 84 ? -14.815 -4.774 9.314 1.00 98.19 84 HIS A CA 1
ATOM 646 C C . HIS A 1 84 ? -14.559 -6.281 9.358 1.00 98.19 84 HIS A C 1
ATOM 648 O O . HIS A 1 84 ? -14.132 -6.801 10.380 1.00 98.19 84 HIS A O 1
ATOM 654 N N . TRP A 1 85 ? -14.722 -6.966 8.228 1.00 98.31 85 TRP A N 1
ATOM 655 C CA . TRP A 1 85 ? -14.484 -8.404 8.143 1.00 98.31 85 TRP A CA 1
ATOM 656 C C . TRP A 1 85 ? -13.037 -8.803 8.461 1.00 98.31 85 TRP A C 1
ATOM 658 O O . TRP A 1 85 ? -12.819 -9.862 9.035 1.00 98.31 85 TRP A O 1
ATOM 668 N N . LEU A 1 86 ? -12.044 -7.986 8.097 1.00 98.19 86 LEU A N 1
ATOM 669 C CA . LEU A 1 86 ? -10.638 -8.324 8.322 1.00 98.19 86 LEU A CA 1
ATOM 670 C C . LEU A 1 86 ? -10.121 -7.857 9.690 1.00 98.19 86 LEU A C 1
ATOM 672 O O . LEU A 1 86 ? -9.466 -8.628 10.379 1.00 98.19 86 LEU A O 1
ATOM 676 N N . LEU A 1 87 ? -10.394 -6.602 10.059 1.00 98.12 87 LEU A N 1
ATOM 677 C CA . LEU A 1 87 ? -9.686 -5.865 11.113 1.00 98.12 87 LEU A CA 1
ATOM 678 C C . LEU A 1 87 ? -10.492 -5.653 12.404 1.00 98.12 87 LEU A C 1
ATOM 680 O O . LEU A 1 87 ? -9.951 -5.102 13.362 1.00 98.12 87 LEU A O 1
ATOM 684 N N . ASP A 1 88 ? -11.778 -6.018 12.438 1.00 97.31 88 ASP A N 1
ATOM 685 C CA . ASP A 1 88 ? -12.583 -5.904 13.657 1.00 97.31 88 ASP A CA 1
ATOM 686 C C . ASP A 1 88 ? -12.000 -6.737 14.802 1.00 97.31 88 ASP A C 1
ATOM 688 O O . ASP A 1 88 ? -11.675 -7.899 14.624 1.00 97.31 88 ASP A O 1
ATOM 692 N N . GLU A 1 89 ? -11.882 -6.159 15.993 1.00 95.50 89 GLU A N 1
ATOM 693 C CA . GLU A 1 89 ? -11.216 -6.832 17.113 1.00 95.50 89 GLU A CA 1
ATOM 694 C C . GLU A 1 89 ? -11.983 -8.045 17.647 1.00 95.50 89 GLU A C 1
ATOM 696 O O . GLU A 1 89 ? -11.366 -9.016 18.071 1.00 95.50 89 GLU A O 1
ATOM 701 N N . ALA A 1 90 ? -13.316 -8.003 17.621 1.00 95.69 90 ALA A N 1
ATOM 702 C CA . ALA A 1 90 ? -14.149 -9.064 18.180 1.00 95.69 90 ALA A CA 1
ATOM 703 C C . ALA A 1 90 ? -14.507 -10.139 17.144 1.00 95.69 90 ALA A C 1
ATOM 705 O O . ALA A 1 90 ? -14.724 -11.295 17.501 1.00 95.69 90 ALA A O 1
ATOM 706 N N . THR A 1 91 ? -14.627 -9.749 15.875 1.00 95.81 91 THR A N 1
ATOM 707 C CA . THR A 1 91 ? -15.212 -10.577 14.806 1.00 95.81 91 THR A CA 1
ATOM 708 C C . THR A 1 91 ? -14.361 -10.654 13.540 1.00 95.81 91 THR A C 1
ATOM 710 O O . THR A 1 91 ? -14.729 -11.368 12.606 1.00 95.81 91 THR A O 1
ATOM 713 N N . GLY A 1 92 ? -13.246 -9.925 13.482 1.00 96.88 92 GLY A N 1
ATOM 714 C CA . GLY A 1 92 ? -12.378 -9.868 12.315 1.00 96.88 92 GLY A CA 1
ATOM 715 C C . GLY A 1 92 ? -11.614 -11.169 12.096 1.00 96.88 92 GLY A C 1
ATOM 716 O O . GLY A 1 92 ? -11.236 -11.859 13.039 1.00 96.88 92 GLY A O 1
ATOM 717 N N . ALA A 1 93 ? -11.369 -11.492 10.829 1.00 96.81 93 ALA A N 1
ATOM 718 C CA . ALA A 1 93 ? -10.656 -12.699 10.430 1.00 96.81 93 ALA A CA 1
ATOM 719 C C . ALA A 1 93 ? -9.177 -12.695 10.858 1.00 96.81 93 ALA A C 1
ATOM 721 O O . ALA A 1 93 ? -8.634 -13.754 11.158 1.00 96.81 93 ALA A O 1
ATOM 722 N N . ASP A 1 94 ? -8.530 -11.526 10.864 1.00 97.06 94 ASP A N 1
ATOM 723 C CA . ASP A 1 94 ? -7.140 -11.351 11.303 1.00 97.06 94 ASP A CA 1
ATOM 724 C C . ASP A 1 94 ? -6.913 -9.891 11.746 1.00 97.06 94 ASP A C 1
ATOM 726 O O . ASP A 1 94 ? -6.390 -9.067 10.981 1.00 97.06 94 ASP A O 1
ATOM 730 N N . PRO A 1 95 ? -7.341 -9.532 12.973 1.00 96.19 95 PRO A N 1
ATOM 731 C CA . PRO A 1 95 ? -7.411 -8.141 13.418 1.00 96.19 95 PRO A CA 1
ATOM 732 C C . PRO A 1 95 ? -6.059 -7.427 13.495 1.00 96.19 95 PRO A C 1
ATOM 734 O O . PRO A 1 95 ? -6.014 -6.192 13.516 1.00 96.19 95 PRO A O 1
ATOM 737 N N . TYR A 1 96 ? -4.967 -8.192 13.545 1.00 94.94 96 TYR A N 1
ATOM 738 C CA . TYR A 1 96 ? -3.602 -7.694 13.704 1.00 94.94 96 TYR A CA 1
ATOM 739 C C . TYR A 1 96 ? -2.708 -7.969 12.486 1.00 94.94 96 TYR A C 1
ATOM 741 O O . TYR A 1 96 ? -1.596 -7.447 12.444 1.00 94.94 96 TYR A O 1
ATOM 749 N N . LEU A 1 97 ? -3.222 -8.649 11.450 1.00 95.12 97 LEU A N 1
ATOM 750 C CA . LEU A 1 97 ? -2.489 -9.026 10.232 1.00 95.12 97 LEU A CA 1
ATOM 751 C C . LEU A 1 97 ? -1.270 -9.910 10.529 1.00 95.12 97 LEU A C 1
ATOM 753 O O . LEU A 1 97 ? -0.185 -9.685 9.987 1.00 95.12 97 LEU A O 1
ATOM 757 N N . GLU A 1 98 ? -1.459 -10.895 11.403 1.00 90.44 98 GLU A N 1
ATOM 758 C CA . GLU A 1 98 ? -0.416 -11.833 11.831 1.00 90.44 98 GLU A CA 1
ATOM 759 C C . GLU A 1 98 ? -0.228 -12.988 10.841 1.00 90.44 98 GLU A C 1
ATOM 761 O O . GLU A 1 98 ? 0.829 -13.620 10.814 1.00 90.44 98 GLU A O 1
ATOM 766 N N . LEU A 1 99 ? -1.234 -13.260 10.002 1.00 92.00 99 LEU A N 1
ATOM 767 C CA . LEU A 1 99 ? -1.207 -14.368 9.056 1.00 92.00 99 LEU A CA 1
ATOM 768 C C . LEU A 1 99 ? -0.666 -13.928 7.689 1.00 92.00 99 LEU A C 1
ATOM 770 O O . LEU A 1 99 ? -1.182 -13.003 7.051 1.00 92.00 99 LEU A O 1
ATOM 774 N N . ASP A 1 100 ? 0.288 -14.689 7.147 1.00 91.00 100 ASP A N 1
ATOM 775 C CA . ASP A 1 100 ? 0.788 -14.488 5.778 1.00 91.00 100 ASP A CA 1
ATOM 776 C C . ASP A 1 100 ? -0.338 -14.580 4.731 1.00 91.00 100 ASP A C 1
ATOM 778 O O . ASP A 1 100 ? -0.320 -13.871 3.719 1.00 91.00 100 ASP A O 1
ATOM 782 N N . SER A 1 101 ? -1.368 -15.401 4.973 1.00 92.75 101 SER A N 1
ATOM 783 C CA . SER A 1 101 ? -2.554 -15.496 4.111 1.00 92.75 101 SER A CA 1
ATOM 784 C C . SER A 1 101 ? -3.309 -14.168 4.003 1.00 92.75 101 SER A C 1
ATOM 786 O O . SER A 1 101 ? -3.763 -13.805 2.914 1.00 92.75 101 SER A O 1
ATOM 788 N N . SER A 1 102 ? -3.395 -13.404 5.094 1.00 95.31 102 SER A N 1
ATOM 789 C CA . SER A 1 102 ? -4.017 -12.075 5.113 1.00 95.31 102 SER A CA 1
ATOM 790 C C . SER A 1 102 ? -3.202 -11.070 4.303 1.00 95.31 102 SER A C 1
ATOM 792 O O . SER A 1 102 ? -3.760 -10.253 3.568 1.00 95.31 102 SER A O 1
ATOM 794 N N . LEU A 1 103 ? -1.871 -11.165 4.353 1.00 95.69 103 LEU A N 1
ATOM 795 C CA . LEU A 1 103 ? -0.972 -10.334 3.549 1.00 95.69 103 LEU A CA 1
ATOM 796 C C . LEU A 1 103 ? -1.063 -10.667 2.051 1.00 95.69 103 LEU A C 1
ATOM 798 O O . LEU A 1 103 ? -1.096 -9.756 1.216 1.00 95.69 103 LEU A O 1
ATOM 802 N N . TRP A 1 104 ? -1.180 -11.951 1.695 1.00 95.38 104 TRP A N 1
ATOM 803 C CA . TRP A 1 104 ? -1.479 -12.384 0.324 1.00 95.38 104 TRP A CA 1
ATOM 804 C C . TRP A 1 104 ? -2.828 -11.849 -0.163 1.00 95.38 104 TRP A C 1
ATOM 806 O O . TRP A 1 104 ? -2.922 -11.357 -1.292 1.00 95.38 104 TRP A O 1
ATOM 816 N N . LEU A 1 105 ? -3.859 -11.893 0.684 1.00 96.06 105 LEU A N 1
ATOM 817 C CA . LEU A 1 105 ? -5.179 -11.340 0.384 1.00 96.06 105 LEU A CA 1
ATOM 818 C C . LEU A 1 105 ? -5.123 -9.822 0.164 1.00 96.06 105 LEU A C 1
ATOM 820 O O . LEU A 1 105 ? -5.667 -9.324 -0.824 1.00 96.06 105 LEU A O 1
ATOM 824 N N . LEU A 1 106 ? -4.413 -9.087 1.022 1.00 97.19 106 LEU A N 1
ATOM 825 C CA . LEU A 1 106 ? -4.191 -7.648 0.861 1.00 97.19 106 LEU A CA 1
ATOM 826 C C . LEU A 1 106 ? -3.441 -7.336 -0.438 1.00 97.19 106 LEU A C 1
ATOM 828 O O . LEU A 1 106 ? -3.851 -6.444 -1.182 1.00 97.19 106 LEU A O 1
ATOM 832 N N . HIS A 1 107 ? -2.378 -8.082 -0.759 1.00 96.12 107 HIS A N 1
ATOM 833 C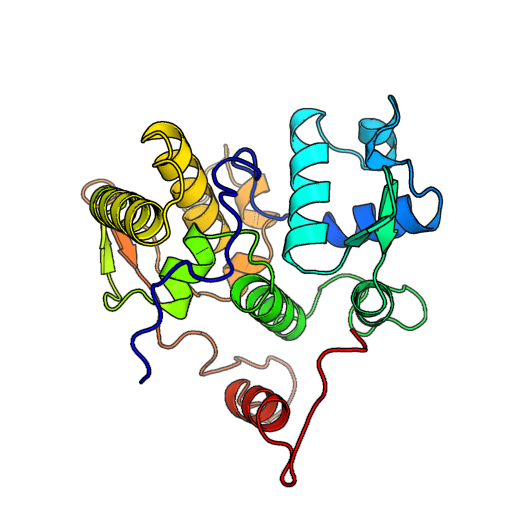 CA . HIS A 1 107 ? -1.682 -7.941 -2.041 1.00 96.12 107 HIS A CA 1
ATOM 834 C C . HIS A 1 107 ? -2.635 -8.177 -3.219 1.00 96.12 107 HIS A C 1
ATOM 836 O O . HIS A 1 107 ? -2.651 -7.387 -4.165 1.00 96.12 107 HIS A O 1
ATOM 842 N N . TRP A 1 108 ? -3.465 -9.220 -3.150 1.00 95.44 108 TRP A N 1
ATOM 843 C CA . TRP A 1 108 ? -4.466 -9.506 -4.170 1.00 95.44 108 TRP A CA 1
ATOM 844 C C . TRP A 1 108 ? -5.461 -8.351 -4.333 1.00 95.44 108 TRP A C 1
ATOM 846 O O . TRP A 1 108 ? -5.671 -7.886 -5.456 1.00 95.44 108 TRP A O 1
ATOM 856 N N . TRP A 1 109 ? -6.040 -7.836 -3.246 1.00 96.69 109 TRP A N 1
ATOM 857 C CA . TRP A 1 109 ? -6.945 -6.682 -3.290 1.00 96.69 109 TRP A CA 1
ATOM 858 C C . TRP A 1 109 ? -6.278 -5.438 -3.865 1.00 96.69 109 TRP A C 1
ATOM 860 O O . TRP A 1 109 ? -6.885 -4.746 -4.682 1.00 96.69 109 TRP A O 1
ATOM 870 N N . LEU A 1 110 ? -5.016 -5.195 -3.518 1.00 95.94 110 LEU A N 1
ATOM 871 C CA . LEU A 1 110 ? -4.240 -4.079 -4.042 1.00 95.94 110 LEU A CA 1
ATOM 872 C C . LEU A 1 110 ? -4.124 -4.140 -5.571 1.00 95.94 110 LEU A C 1
ATOM 874 O O . LEU A 1 110 ? -4.461 -3.176 -6.261 1.00 95.94 110 LEU A O 1
ATOM 878 N N . VAL A 1 111 ? -3.675 -5.279 -6.110 1.00 93.94 111 VAL A N 1
ATOM 879 C CA . VAL A 1 111 ? -3.424 -5.433 -7.555 1.00 93.94 111 VAL A CA 1
ATOM 880 C C . VAL A 1 111 ? -4.684 -5.707 -8.371 1.00 93.94 111 VAL A C 1
ATOM 882 O O . VAL A 1 111 ? -4.630 -5.596 -9.593 1.00 93.94 111 VAL A O 1
ATOM 885 N N . SER A 1 112 ? -5.801 -6.073 -7.735 1.00 91.88 112 SER A N 1
ATOM 886 C CA . SER A 1 112 ? -7.096 -6.300 -8.394 1.00 91.88 112 SER A CA 1
ATOM 887 C C . SER A 1 112 ? -8.068 -5.120 -8.280 1.00 91.88 112 SER A C 1
ATOM 889 O O . SER A 1 112 ? -9.036 -5.097 -9.037 1.00 91.88 112 SER A O 1
ATOM 891 N N . SER A 1 113 ? -7.779 -4.130 -7.424 1.00 90.38 113 SER A N 1
ATOM 892 C CA . SER A 1 113 ? -8.628 -2.960 -7.136 1.00 90.38 113 SER A CA 1
ATOM 893 C C . SER A 1 113 ? -9.159 -2.227 -8.373 1.00 90.38 113 SER A C 1
ATOM 895 O O . SER A 1 113 ? -8.398 -1.882 -9.276 1.00 90.38 113 SER A O 1
ATOM 897 N N . GLU A 1 114 ? -10.459 -1.937 -8.389 1.00 89.62 114 GLU A N 1
ATOM 898 C CA . GLU A 1 114 ? -11.113 -1.108 -9.404 1.00 89.62 114 GLU A CA 1
ATOM 899 C C . GLU A 1 114 ? -11.905 0.015 -8.698 1.00 89.62 114 GLU A C 1
ATOM 901 O O . GLU A 1 114 ? -12.792 -0.301 -7.905 1.00 89.62 114 GLU A O 1
ATOM 906 N N . PRO A 1 115 ? -11.589 1.304 -8.931 1.00 90.81 115 PRO A N 1
ATOM 907 C CA . PRO A 1 115 ? -10.464 1.773 -9.735 1.00 90.81 115 PRO A CA 1
ATOM 908 C C . PRO A 1 115 ? -9.114 1.444 -9.077 1.00 90.81 115 PRO A C 1
ATOM 910 O O . PRO A 1 115 ? -8.974 1.401 -7.856 1.00 90.81 115 PRO A O 1
ATOM 913 N N . CYS A 1 116 ? -8.089 1.229 -9.897 1.00 92.38 116 CYS A N 1
ATOM 914 C CA . CYS A 1 116 ? -6.745 0.911 -9.424 1.00 92.38 116 CYS A CA 1
ATOM 915 C C . CYS A 1 116 ? -6.019 2.170 -8.920 1.00 92.38 116 CYS A C 1
ATOM 917 O O . CYS A 1 116 ? -5.875 3.161 -9.638 1.00 92.38 116 CYS A O 1
ATOM 919 N N . HIS A 1 117 ? -5.517 2.122 -7.683 1.00 93.56 117 HIS A N 1
ATOM 920 C CA . HIS A 1 117 ? -4.814 3.247 -7.046 1.00 93.56 117 HIS A CA 1
ATOM 921 C C . HIS A 1 117 ? -3.292 3.228 -7.249 1.00 93.56 117 HIS A C 1
ATOM 923 O O . HIS A 1 117 ? -2.644 4.264 -7.105 1.00 93.56 117 HIS A O 1
ATOM 929 N N . VAL A 1 118 ? -2.727 2.061 -7.570 1.00 95.06 118 VAL A N 1
ATOM 930 C CA . VAL A 1 118 ? -1.280 1.801 -7.622 1.00 95.06 118 VAL A CA 1
ATOM 931 C C . VAL A 1 118 ? -0.851 1.300 -9.011 1.00 95.06 118 VAL A C 1
ATOM 933 O O . VAL A 1 118 ? -0.586 0.109 -9.200 1.00 95.06 118 VAL A O 1
ATOM 936 N N . PRO A 1 119 ? -0.760 2.187 -10.019 1.00 94.50 119 PRO A N 1
ATOM 937 C CA . PRO A 1 119 ? -0.459 1.788 -11.396 1.00 94.50 119 PRO A CA 1
ATOM 938 C C . PRO A 1 119 ? 0.874 1.033 -11.533 1.00 94.50 119 PRO A C 1
ATOM 940 O O . PRO A 1 119 ? 0.945 0.062 -12.283 1.00 94.50 119 PRO A O 1
ATOM 943 N N . ALA A 1 120 ? 1.907 1.394 -10.760 1.00 95.00 120 ALA A N 1
ATOM 944 C CA . ALA A 1 120 ? 3.190 0.684 -10.773 1.00 95.00 120 ALA A CA 1
ATOM 945 C C . ALA A 1 120 ? 3.074 -0.787 -10.322 1.00 95.00 120 ALA A C 1
ATOM 947 O O . ALA A 1 120 ? 3.647 -1.674 -10.956 1.00 95.00 120 ALA A O 1
ATOM 948 N N . TRP A 1 121 ? 2.274 -1.064 -9.285 1.00 95.31 121 TRP A N 1
ATOM 949 C CA . TRP A 1 121 ? 2.003 -2.425 -8.809 1.00 95.31 121 TRP A CA 1
ATOM 950 C C . TRP A 1 121 ? 1.174 -3.203 -9.828 1.00 95.31 121 TRP A C 1
ATOM 952 O O . TRP A 1 121 ? 1.529 -4.331 -10.172 1.00 95.31 121 TRP A O 1
ATOM 962 N N . ARG A 1 122 ? 0.096 -2.592 -10.343 1.00 93.31 122 ARG A N 1
ATOM 963 C CA . ARG A 1 122 ? -0.765 -3.207 -11.364 1.00 93.31 122 ARG A CA 1
ATOM 964 C C . ARG A 1 122 ? 0.050 -3.618 -12.585 1.00 93.31 122 ARG A C 1
ATOM 966 O O . ARG A 1 122 ? -0.082 -4.749 -13.047 1.00 93.31 122 ARG A O 1
ATOM 973 N N . TYR A 1 123 ? 0.906 -2.727 -13.079 1.00 93.75 123 TYR A N 1
ATOM 974 C CA . TYR A 1 123 ? 1.770 -3.011 -14.216 1.00 93.75 123 TYR A CA 1
ATOM 975 C C . TYR A 1 123 ? 2.727 -4.166 -13.912 1.00 93.75 123 TYR A C 1
ATOM 977 O O . TYR A 1 123 ? 2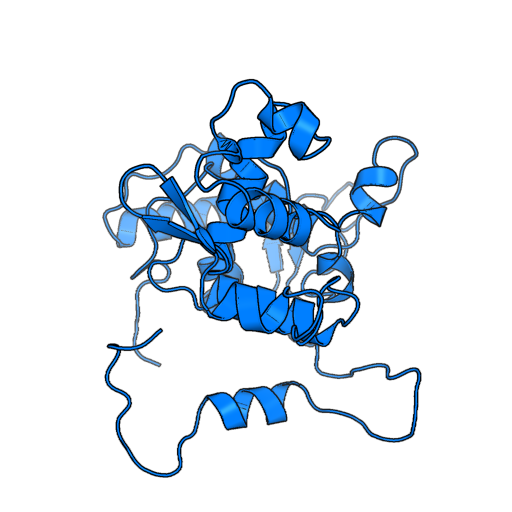.766 -5.145 -14.659 1.00 93.75 123 TYR A O 1
ATOM 985 N N . LEU A 1 124 ? 3.475 -4.081 -12.807 1.00 93.94 124 LEU A N 1
ATOM 986 C CA . LEU A 1 124 ? 4.521 -5.052 -12.501 1.00 93.94 124 LEU A CA 1
ATOM 987 C C . LEU A 1 124 ? 3.961 -6.467 -12.294 1.00 93.94 124 LEU A C 1
ATOM 989 O O . LEU A 1 124 ? 4.482 -7.412 -12.883 1.00 93.94 124 LEU A O 1
ATOM 993 N N . PHE A 1 125 ? 2.905 -6.616 -11.492 1.00 91.44 125 PHE A N 1
ATOM 994 C CA . PHE A 1 125 ? 2.349 -7.931 -11.152 1.00 91.44 125 PHE A CA 1
ATOM 995 C C . PHE A 1 125 ? 1.318 -8.441 -12.162 1.00 91.44 125 PHE A C 1
ATOM 997 O O . PHE A 1 125 ? 1.190 -9.651 -12.344 1.00 91.44 125 PHE A O 1
ATOM 1004 N N . GLY A 1 126 ? 0.582 -7.542 -12.819 1.00 88.62 126 GLY A N 1
ATOM 1005 C CA . GLY A 1 126 ? -0.500 -7.905 -13.735 1.00 88.62 126 GLY A CA 1
ATOM 1006 C C . GLY A 1 126 ? -0.081 -8.033 -15.198 1.00 88.62 126 GLY A C 1
ATOM 1007 O O . GLY A 1 126 ? -0.661 -8.846 -15.915 1.00 88.62 126 GLY A O 1
ATOM 1008 N N . TYR A 1 127 ? 0.910 -7.254 -15.646 1.00 88.19 127 TYR A N 1
ATOM 1009 C CA . TYR A 1 127 ? 1.183 -7.076 -17.079 1.00 88.19 127 TYR A CA 1
ATOM 1010 C C . TYR A 1 127 ? 2.648 -7.222 -17.486 1.00 88.19 127 TYR A C 1
ATOM 1012 O O . TYR A 1 127 ? 2.904 -7.449 -18.666 1.00 88.19 127 TYR A O 1
ATOM 1020 N N . SER A 1 128 ? 3.612 -7.110 -16.564 1.00 87.44 128 SER A N 1
ATOM 1021 C CA . SER A 1 128 ? 5.030 -7.202 -16.924 1.00 87.44 128 SER A CA 1
ATOM 1022 C C . SER A 1 128 ? 5.347 -8.567 -17.556 1.00 87.44 128 SER A C 1
ATOM 1024 O O . SER A 1 128 ? 5.260 -9.609 -16.887 1.00 87.44 128 SER A O 1
ATOM 1026 N N . PRO A 1 129 ? 5.786 -8.602 -18.828 1.00 80.38 129 PRO A N 1
ATOM 1027 C CA . PRO A 1 129 ? 6.207 -9.855 -19.444 1.00 80.38 129 PRO A CA 1
ATOM 1028 C C . PRO A 1 129 ? 7.568 -10.305 -18.890 1.00 80.38 129 PRO A C 1
ATOM 1030 O O . PRO A 1 129 ? 7.896 -11.492 -18.899 1.00 80.38 129 PRO A O 1
ATOM 1033 N N . PHE A 1 130 ? 8.337 -9.382 -18.311 1.00 82.56 130 PHE A N 1
ATOM 1034 C CA . PHE A 1 130 ? 9.680 -9.634 -17.811 1.00 82.56 130 PHE A CA 1
ATOM 1035 C C . PHE A 1 130 ? 9.666 -9.977 -16.326 1.00 82.56 130 PHE A C 1
ATOM 1037 O O . PHE A 1 130 ? 9.084 -9.263 -15.512 1.00 82.56 130 PHE A O 1
ATOM 1044 N N . SER A 1 131 ? 10.355 -11.062 -15.972 1.00 83.75 131 SER A N 1
ATOM 1045 C CA . SER A 1 131 ? 10.645 -11.403 -14.576 1.00 83.75 131 SER A CA 1
ATOM 1046 C C . SER A 1 131 ? 11.829 -10.620 -14.011 1.00 83.75 131 SER A C 1
ATOM 1048 O O . SER A 1 131 ? 12.029 -10.626 -12.802 1.00 83.75 131 SER A O 1
ATOM 1050 N N . ARG A 1 132 ? 12.630 -9.969 -14.861 1.00 86.19 132 ARG A N 1
ATOM 1051 C CA . ARG A 1 132 ? 13.775 -9.143 -14.474 1.00 86.19 132 ARG A CA 1
ATOM 1052 C C . ARG A 1 132 ? 13.824 -7.901 -15.353 1.00 86.19 132 ARG A C 1
ATOM 1054 O O . ARG A 1 132 ? 13.709 -8.018 -16.571 1.00 86.19 132 ARG A O 1
ATOM 1061 N N . SER A 1 133 ? 13.994 -6.739 -14.744 1.00 88.56 133 SER A N 1
ATOM 1062 C CA . SER A 1 133 ? 14.196 -5.469 -15.448 1.00 88.56 133 SER A CA 1
ATOM 1063 C C . SER A 1 133 ? 14.943 -4.490 -14.562 1.00 88.56 133 SER A C 1
ATOM 1065 O O . SER A 1 133 ? 14.797 -4.542 -13.340 1.00 88.56 133 SER A O 1
ATOM 1067 N N . SER A 1 134 ? 15.692 -3.565 -15.151 1.00 90.62 134 SER A N 1
ATOM 1068 C CA . SER A 1 134 ? 16.222 -2.438 -14.388 1.00 90.62 134 SER A CA 1
ATOM 1069 C C . SER A 1 134 ? 15.101 -1.483 -13.946 1.00 90.62 134 SER A C 1
ATOM 1071 O O . SER A 1 134 ? 14.023 -1.434 -14.547 1.00 90.62 134 SER A O 1
ATOM 1073 N N . ARG A 1 135 ? 15.351 -0.680 -12.908 1.00 90.94 135 ARG A N 1
ATOM 1074 C CA . ARG A 1 135 ? 14.454 0.395 -12.457 1.00 90.94 135 ARG A CA 1
ATOM 1075 C C . ARG A 1 135 ? 14.221 1.414 -13.578 1.00 90.94 135 ARG A C 1
ATOM 1077 O O . ARG A 1 135 ? 13.094 1.865 -13.749 1.00 90.94 135 ARG A O 1
ATOM 1084 N N . ALA A 1 136 ? 15.246 1.714 -14.381 1.00 91.19 136 ALA A N 1
ATOM 1085 C CA . ALA A 1 136 ? 15.146 2.621 -15.527 1.00 91.19 136 ALA A CA 1
ATOM 1086 C C . ALA A 1 136 ? 14.261 2.052 -16.652 1.00 91.19 136 ALA A C 1
ATOM 1088 O O . ALA A 1 136 ? 13.408 2.759 -17.187 1.00 91.19 136 ALA A O 1
ATOM 1089 N N . GLU A 1 137 ? 14.399 0.761 -16.970 1.00 92.88 137 GLU A N 1
ATOM 1090 C CA . GLU A 1 137 ? 13.522 0.083 -17.933 1.00 92.88 137 GLU A CA 1
ATOM 1091 C C . GLU A 1 137 ? 12.070 0.054 -17.447 1.00 92.88 137 GLU A C 1
ATOM 1093 O O . GLU A 1 137 ? 11.151 0.334 -18.218 1.00 92.88 137 GLU A O 1
ATOM 1098 N N . LEU A 1 138 ? 11.853 -0.267 -16.166 1.00 93.44 138 LEU A N 1
ATOM 1099 C CA . LEU A 1 138 ? 10.520 -0.260 -15.567 1.00 93.44 138 LEU A CA 1
ATOM 1100 C C . LEU A 1 138 ? 9.907 1.145 -15.602 1.00 93.44 138 LEU A C 1
ATOM 1102 O O . LEU A 1 138 ? 8.739 1.289 -15.954 1.00 93.44 138 LEU A O 1
ATOM 1106 N N . GLN A 1 139 ? 10.697 2.180 -15.315 1.00 94.75 139 GLN A N 1
ATOM 1107 C CA . GLN A 1 139 ? 10.271 3.572 -15.418 1.00 94.75 139 GLN A CA 1
ATOM 1108 C C . GLN A 1 139 ? 9.839 3.934 -16.845 1.00 94.75 139 GLN A C 1
ATOM 1110 O O . GLN A 1 139 ? 8.747 4.472 -17.026 1.00 94.75 139 GLN A O 1
ATOM 1115 N N . GLY A 1 140 ? 10.649 3.610 -17.859 1.00 94.19 140 GLY A N 1
ATOM 1116 C CA . GLY A 1 140 ? 10.307 3.874 -19.261 1.00 94.19 140 GLY A CA 1
ATOM 1117 C C . GLY A 1 140 ? 9.021 3.164 -19.694 1.00 94.19 140 GLY A C 1
ATOM 1118 O O . GLY A 1 140 ? 8.163 3.755 -20.348 1.00 94.19 140 GLY A O 1
ATOM 1119 N N . ARG A 1 141 ? 8.833 1.917 -19.250 1.00 94.31 141 ARG A N 1
ATOM 1120 C CA . ARG A 1 141 ? 7.619 1.137 -19.523 1.00 94.31 141 ARG A CA 1
ATOM 1121 C C . ARG A 1 141 ? 6.378 1.693 -18.831 1.00 94.31 141 ARG A C 1
ATOM 1123 O O . ARG A 1 141 ? 5.315 1.706 -19.442 1.00 94.31 141 ARG A O 1
ATOM 1130 N N . LEU A 1 142 ? 6.497 2.156 -17.587 1.00 94.75 142 LEU A N 1
ATOM 1131 C CA . LEU A 1 142 ? 5.391 2.795 -16.868 1.00 94.75 142 LEU A CA 1
ATOM 1132 C C . LEU A 1 142 ? 4.991 4.122 -17.512 1.00 94.75 142 LEU A C 1
ATOM 1134 O O . LEU A 1 142 ? 3.798 4.385 -17.643 1.00 94.75 142 LEU A O 1
ATOM 1138 N N . ALA A 1 143 ? 5.967 4.921 -17.949 1.00 94.75 143 ALA A N 1
ATOM 1139 C CA . ALA A 1 143 ? 5.713 6.153 -18.688 1.00 94.75 143 ALA A CA 1
ATOM 1140 C C . ALA A 1 143 ? 4.951 5.869 -19.993 1.00 94.75 143 ALA A C 1
ATOM 1142 O O . ALA A 1 143 ? 3.899 6.459 -20.222 1.00 94.75 143 ALA A O 1
ATOM 1143 N N . ALA A 1 144 ? 5.420 4.902 -20.790 1.00 93.75 144 ALA A N 1
ATOM 1144 C CA . ALA A 1 144 ? 4.747 4.492 -22.023 1.00 93.75 144 ALA A CA 1
ATOM 1145 C C . ALA A 1 144 ? 3.343 3.911 -21.769 1.00 93.75 144 ALA A C 1
ATOM 1147 O O . ALA A 1 144 ? 2.409 4.184 -22.516 1.00 93.75 144 ALA A O 1
ATOM 1148 N N . ALA A 1 145 ? 3.166 3.128 -20.700 1.00 93.56 145 ALA A N 1
ATOM 1149 C CA . ALA A 1 145 ? 1.866 2.564 -20.347 1.00 93.56 145 ALA A CA 1
ATOM 1150 C C . ALA A 1 145 ? 0.865 3.629 -19.868 1.00 93.56 145 ALA A C 1
ATOM 1152 O O . ALA A 1 145 ? -0.331 3.466 -20.100 1.00 93.56 145 ALA A O 1
ATOM 1153 N N . ALA A 1 146 ? 1.335 4.689 -19.199 1.00 93.19 146 ALA A N 1
ATOM 1154 C CA . ALA A 1 146 ? 0.506 5.825 -18.794 1.00 93.19 146 ALA A CA 1
ATOM 1155 C C . ALA A 1 146 ? 0.056 6.644 -20.012 1.00 93.19 146 ALA A C 1
ATOM 1157 O O . ALA A 1 146 ? -1.133 6.928 -20.146 1.00 93.19 146 ALA A O 1
ATOM 1158 N N . ASP A 1 147 ? 0.984 6.934 -20.925 1.00 92.56 147 ASP A N 1
ATOM 1159 C CA . ASP A 1 147 ? 0.702 7.629 -22.185 1.00 92.56 147 ASP A CA 1
ATOM 1160 C C . ASP A 1 147 ? -0.318 6.857 -23.046 1.00 92.56 147 ASP A C 1
ATOM 1162 O O . ASP A 1 147 ? -1.313 7.415 -23.503 1.00 92.56 147 ASP A O 1
ATOM 1166 N N . ALA A 1 148 ? -0.167 5.530 -23.145 1.00 92.00 148 ALA A N 1
ATOM 1167 C CA . ALA A 1 148 ? -1.062 4.661 -23.916 1.00 92.00 148 ALA A CA 1
ATOM 1168 C C . ALA A 1 148 ? -2.522 4.616 -23.418 1.00 92.00 148 ALA A C 1
ATOM 1170 O O . ALA A 1 148 ? -3.404 4.190 -24.164 1.00 92.00 148 ALA A O 1
ATOM 1171 N N . VAL A 1 149 ? -2.797 5.015 -22.169 1.00 91.75 149 VAL A N 1
ATOM 1172 C CA . VAL A 1 149 ? -4.167 5.145 -21.628 1.00 91.75 149 VAL A CA 1
ATOM 1173 C C . VAL A 1 149 ? -4.645 6.600 -21.561 1.00 91.75 149 VAL A C 1
ATOM 1175 O O . VAL A 1 149 ? -5.701 6.866 -20.992 1.00 91.75 149 VAL A O 1
ATOM 1178 N N . GLY A 1 150 ? -3.887 7.539 -22.139 1.00 90.56 150 GLY A N 1
ATOM 1179 C CA . GLY A 1 150 ? -4.211 8.966 -22.164 1.00 90.56 150 GLY A CA 1
ATOM 1180 C C . GLY A 1 150 ? -3.938 9.701 -20.849 1.00 90.56 150 GLY A C 1
ATOM 1181 O O . GLY A 1 150 ? -4.392 10.834 -20.675 1.00 90.56 150 GLY A O 1
ATOM 1182 N N . HIS A 1 151 ? -3.209 9.090 -19.909 1.00 91.25 151 HIS A N 1
ATOM 1183 C CA . HIS A 1 151 ? -2.809 9.769 -18.677 1.00 91.25 151 HIS A CA 1
ATOM 1184 C C . HIS A 1 151 ? -1.620 10.683 -18.946 1.00 91.25 151 HIS A C 1
ATOM 1186 O O . HIS A 1 151 ? -0.709 10.337 -19.693 1.00 91.25 151 HIS A O 1
ATOM 1192 N N . ARG A 1 152 ? -1.569 11.831 -18.259 1.00 89.19 152 ARG A N 1
ATOM 1193 C CA . ARG A 1 152 ? -0.369 12.674 -18.269 1.00 89.19 152 ARG A CA 1
ATOM 1194 C C . ARG A 1 152 ? 0.828 11.852 -17.790 1.00 89.19 152 ARG A C 1
ATOM 1196 O O . ARG A 1 152 ? 0.822 11.363 -16.658 1.00 89.19 152 ARG A O 1
ATOM 1203 N N . THR A 1 153 ? 1.864 11.773 -18.619 1.00 89.31 153 THR A N 1
ATOM 1204 C CA . THR A 1 153 ? 3.107 11.076 -18.281 1.00 89.31 153 THR A CA 1
ATOM 1205 C C . THR A 1 153 ? 3.699 11.634 -16.981 1.00 89.31 153 THR A C 1
ATOM 1207 O O . THR A 1 153 ? 3.960 12.841 -16.898 1.00 89.31 153 THR A O 1
ATOM 1210 N N . PRO A 1 154 ? 3.900 10.800 -15.945 1.00 91.50 154 PRO A N 1
ATOM 1211 C CA . PRO A 1 154 ? 4.452 11.262 -14.678 1.00 91.50 154 PRO A CA 1
ATOM 1212 C C . PRO A 1 154 ? 5.921 11.666 -14.821 1.00 91.50 154 PRO A C 1
ATOM 1214 O O . PRO A 1 154 ? 6.655 11.130 -15.651 1.00 91.50 154 PRO A O 1
ATOM 1217 N N . ALA A 1 155 ? 6.377 12.581 -13.965 1.00 93.94 155 ALA A N 1
ATOM 1218 C CA . ALA A 1 155 ? 7.786 12.951 -13.919 1.00 93.94 155 ALA A CA 1
ATOM 1219 C C . ALA A 1 155 ? 8.666 11.744 -13.546 1.00 93.94 155 ALA A C 1
ATOM 1221 O O . ALA A 1 155 ? 8.287 10.916 -12.714 1.00 93.94 155 ALA A O 1
ATOM 1222 N N . ALA A 1 156 ? 9.877 11.694 -14.107 1.00 93.44 156 ALA A N 1
ATOM 1223 C CA . ALA A 1 156 ? 10.854 10.635 -13.848 1.00 93.44 156 ALA A CA 1
ATOM 1224 C C . ALA A 1 156 ? 11.110 10.413 -12.346 1.00 93.44 156 ALA A C 1
ATOM 1226 O O . ALA A 1 156 ? 11.123 9.277 -11.884 1.00 93.44 156 ALA A O 1
ATOM 1227 N N . SER A 1 157 ? 11.237 11.493 -11.570 1.00 93.56 157 SER A N 1
ATOM 1228 C CA . SER A 1 157 ? 11.444 11.433 -10.117 1.00 93.56 157 SER A CA 1
ATOM 1229 C C . SER A 1 157 ? 10.264 10.818 -9.358 1.00 93.56 157 SER A C 1
ATOM 1231 O O . SER A 1 157 ? 10.470 10.106 -8.379 1.00 93.56 157 SER A O 1
ATOM 1233 N N . VAL A 1 158 ? 9.031 11.046 -9.821 1.00 94.31 158 VAL A N 1
ATOM 1234 C CA . VAL A 1 158 ? 7.819 10.468 -9.223 1.00 94.31 158 VAL A CA 1
ATOM 1235 C C . VAL A 1 158 ? 7.762 8.967 -9.494 1.00 94.31 158 VAL A C 1
ATOM 1237 O O . VAL A 1 158 ? 7.545 8.188 -8.569 1.00 94.31 158 VAL A O 1
ATOM 1240 N N . LEU A 1 159 ? 8.027 8.549 -10.736 1.00 94.81 159 LEU A N 1
ATOM 1241 C CA . LEU A 1 159 ? 8.113 7.128 -11.085 1.00 94.81 159 LEU A CA 1
ATOM 1242 C C . LEU A 1 159 ? 9.223 6.427 -10.300 1.00 94.81 159 LEU A C 1
ATOM 1244 O O . LEU A 1 159 ? 8.996 5.349 -9.760 1.00 94.81 159 LEU A O 1
ATOM 1248 N N . ALA A 1 160 ? 10.399 7.048 -10.197 1.00 93.06 160 ALA A N 1
ATOM 1249 C CA . ALA A 1 160 ? 11.511 6.513 -9.422 1.00 93.06 160 ALA A CA 1
ATOM 1250 C C . ALA A 1 160 ? 11.142 6.338 -7.939 1.00 93.06 160 ALA A C 1
ATOM 1252 O O . ALA A 1 160 ? 11.468 5.308 -7.351 1.00 93.06 160 ALA A O 1
ATOM 1253 N N . SER A 1 161 ? 10.422 7.301 -7.350 1.00 92.69 161 SER A N 1
ATOM 1254 C CA . SER A 1 161 ? 9.940 7.218 -5.966 1.00 92.69 161 SER A CA 1
ATOM 1255 C C . SER A 1 161 ? 8.931 6.082 -5.764 1.00 92.69 161 SER A C 1
ATOM 1257 O O . SER A 1 161 ? 9.082 5.293 -4.830 1.00 92.69 161 SER A O 1
ATOM 1259 N N . ASP A 1 162 ? 7.953 5.936 -6.662 1.00 94.81 162 ASP A N 1
ATOM 1260 C CA . ASP A 1 162 ? 6.967 4.852 -6.591 1.00 94.81 162 ASP A CA 1
ATOM 1261 C C . ASP A 1 162 ? 7.616 3.474 -6.794 1.00 94.81 162 ASP A C 1
ATOM 1263 O O . ASP A 1 162 ? 7.301 2.536 -6.063 1.00 94.81 162 ASP A O 1
ATOM 1267 N N . ILE A 1 163 ? 8.560 3.348 -7.737 1.00 94.12 163 ILE A N 1
ATOM 1268 C CA . ILE A 1 163 ? 9.332 2.114 -7.955 1.00 94.12 163 ILE A CA 1
ATOM 1269 C C . ILE A 1 163 ? 10.169 1.780 -6.717 1.00 94.12 163 ILE A C 1
ATOM 1271 O O . ILE A 1 163 ? 10.201 0.623 -6.304 1.00 94.12 163 ILE A O 1
ATOM 1275 N N . ALA A 1 164 ? 10.829 2.764 -6.102 1.00 91.50 164 ALA A N 1
ATOM 1276 C CA . ALA A 1 164 ? 11.601 2.546 -4.881 1.00 91.50 164 ALA A CA 1
ATOM 1277 C C . ALA A 1 164 ? 10.708 2.068 -3.726 1.00 91.50 164 ALA A C 1
ATOM 1279 O O . ALA A 1 164 ? 11.071 1.128 -3.019 1.00 91.50 164 ALA A O 1
ATOM 1280 N N . CYS A 1 165 ? 9.518 2.656 -3.574 1.00 92.44 165 CYS A N 1
ATOM 1281 C CA . CYS A 1 165 ? 8.531 2.214 -2.593 1.00 92.44 165 CYS A CA 1
ATOM 1282 C C . CYS A 1 165 ? 8.044 0.784 -2.880 1.00 92.44 165 CYS A C 1
ATOM 1284 O O . CYS A 1 165 ? 7.991 -0.033 -1.964 1.00 92.44 165 CYS A O 1
ATOM 1286 N N . LEU A 1 166 ? 7.773 0.450 -4.147 1.00 94.50 166 LEU A N 1
ATOM 1287 C CA . LEU A 1 166 ? 7.397 -0.900 -4.575 1.00 94.50 166 LEU A CA 1
ATOM 1288 C C . LEU A 1 166 ? 8.473 -1.922 -4.221 1.00 94.50 166 LEU A C 1
ATOM 1290 O O . LEU A 1 166 ? 8.167 -2.975 -3.662 1.00 94.50 166 LEU A O 1
ATOM 1294 N N . VAL A 1 167 ? 9.731 -1.625 -4.550 1.00 91.44 167 VAL A N 1
ATOM 1295 C CA . VAL A 1 167 ? 10.857 -2.514 -4.247 1.00 91.44 167 VAL A CA 1
ATOM 1296 C C . VAL A 1 167 ? 11.004 -2.666 -2.737 1.00 91.44 167 VAL A C 1
ATOM 1298 O O . VAL A 1 167 ? 11.070 -3.792 -2.256 1.00 91.44 167 VAL A O 1
ATOM 1301 N N . SER A 1 168 ? 10.957 -1.566 -1.983 1.00 89.44 168 SER A N 1
ATOM 1302 C CA . SER A 1 168 ? 11.006 -1.601 -0.517 1.00 89.44 168 SER A CA 1
ATOM 1303 C C . SER A 1 168 ? 9.840 -2.388 0.095 1.00 89.44 168 SER A C 1
ATOM 1305 O O . SER A 1 168 ? 10.004 -3.018 1.136 1.00 89.44 168 SER A O 1
ATOM 1307 N N . MET A 1 169 ? 8.676 -2.413 -0.560 1.00 93.25 169 MET A N 1
ATOM 1308 C CA . MET A 1 169 ? 7.516 -3.161 -0.084 1.00 93.25 169 MET A CA 1
ATOM 1309 C C . MET A 1 169 ? 7.728 -4.685 -0.120 1.00 93.25 169 MET A C 1
ATOM 1311 O O . MET A 1 169 ? 7.229 -5.370 0.768 1.00 93.25 169 MET A O 1
ATOM 1315 N N . TYR A 1 170 ? 8.459 -5.224 -1.104 1.00 92.94 170 TYR A N 1
ATOM 1316 C CA . TYR A 1 170 ? 8.484 -6.676 -1.363 1.00 92.94 170 TYR A CA 1
ATOM 1317 C C . TYR A 1 170 ? 9.863 -7.327 -1.465 1.00 92.94 170 TYR A C 1
ATOM 1319 O O . TYR A 1 170 ? 9.961 -8.544 -1.309 1.00 92.94 170 TYR A O 1
ATOM 1327 N N . ALA A 1 171 ? 10.909 -6.579 -1.812 1.00 88.44 171 ALA A N 1
ATOM 1328 C CA . ALA A 1 171 ? 12.255 -7.136 -1.883 1.00 88.44 171 ALA A CA 1
ATOM 1329 C C . ALA A 1 171 ? 12.797 -7.313 -0.460 1.00 88.44 171 ALA A C 1
ATOM 1331 O O . ALA A 1 171 ? 12.479 -6.499 0.405 1.00 88.44 171 ALA A O 1
ATOM 1332 N N . PRO A 1 172 ? 13.614 -8.333 -0.172 1.00 79.75 172 PRO A N 1
ATOM 1333 C CA . PRO A 1 172 ? 14.380 -8.341 1.066 1.00 79.75 172 PRO A CA 1
ATOM 1334 C C . PRO A 1 172 ? 15.378 -7.177 1.018 1.00 79.75 172 PRO A C 1
ATOM 1336 O O . PRO A 1 172 ? 16.018 -6.944 -0.012 1.00 79.75 172 PRO A O 1
ATOM 1339 N N . GLY A 1 173 ? 15.442 -6.408 2.102 1.00 70.50 173 GLY A N 1
ATOM 1340 C CA . GLY A 1 173 ? 16.447 -5.366 2.252 1.00 70.50 173 GLY A CA 1
ATOM 1341 C C . GLY A 1 173 ? 17.783 -5.952 2.714 1.00 70.50 173 GLY A C 1
ATOM 1342 O O . GLY A 1 173 ? 17.891 -7.154 2.967 1.00 70.50 173 GLY A O 1
ATOM 1343 N N . ASN A 1 174 ? 18.812 -5.108 2.750 1.00 69.25 174 ASN A N 1
ATOM 1344 C CA . ASN A 1 174 ? 20.045 -5.431 3.451 1.00 69.25 174 ASN A CA 1
ATOM 1345 C C . ASN A 1 174 ? 20.026 -4.642 4.766 1.00 69.25 174 ASN A C 1
ATOM 1347 O O . ASN A 1 174 ? 20.184 -3.413 4.713 1.00 69.25 174 ASN A O 1
ATOM 1351 N N . PRO A 1 175 ? 19.807 -5.305 5.913 1.00 69.19 175 PRO A N 1
ATOM 1352 C CA . PRO A 1 175 ? 19.631 -4.609 7.169 1.00 69.19 175 PRO A CA 1
ATOM 1353 C C . PRO A 1 175 ? 20.931 -3.914 7.555 1.00 69.19 175 PRO A C 1
ATOM 1355 O O . PRO A 1 175 ? 21.990 -4.514 7.726 1.00 69.19 175 PRO A O 1
ATOM 1358 N N . THR A 1 176 ? 20.827 -2.608 7.710 1.00 75.06 176 THR A N 1
ATOM 1359 C CA . THR A 1 176 ? 21.835 -1.717 8.266 1.00 75.06 176 THR A CA 1
ATOM 1360 C C . THR A 1 176 ? 21.273 -1.108 9.543 1.00 75.06 176 THR A C 1
ATOM 1362 O O . THR A 1 176 ? 20.058 -1.012 9.717 1.00 75.06 176 THR A O 1
ATOM 1365 N N . ALA A 1 177 ? 22.141 -0.604 10.420 1.00 72.12 177 ALA A N 1
ATOM 1366 C CA . ALA A 1 177 ? 21.692 0.105 11.619 1.00 72.12 177 ALA A CA 1
ATOM 1367 C C . ALA A 1 177 ? 20.738 1.281 11.304 1.00 72.12 177 ALA A C 1
ATOM 1369 O O . ALA A 1 177 ? 19.905 1.631 12.130 1.00 72.12 177 ALA A O 1
ATOM 1370 N N . ALA A 1 178 ? 20.830 1.868 10.104 1.00 70.69 178 ALA A N 1
ATOM 1371 C CA . ALA A 1 178 ? 20.019 3.010 9.693 1.00 70.69 178 ALA A CA 1
ATOM 1372 C C . ALA A 1 178 ? 18.617 2.644 9.169 1.00 70.69 178 ALA A C 1
ATOM 1374 O O . ALA A 1 178 ? 17.736 3.499 9.190 1.00 70.69 178 ALA A O 1
ATOM 1375 N N . ASN A 1 179 ? 18.398 1.417 8.681 1.00 73.94 179 ASN A N 1
ATOM 1376 C CA . ASN A 1 179 ? 17.127 1.000 8.067 1.00 73.94 179 ASN A CA 1
ATOM 1377 C C . ASN A 1 179 ? 16.485 -0.224 8.743 1.00 73.94 179 ASN A C 1
ATOM 1379 O O . ASN A 1 179 ? 15.429 -0.656 8.292 1.00 73.94 179 ASN A O 1
ATOM 1383 N N . ILE A 1 180 ? 17.082 -0.767 9.810 1.00 76.06 180 ILE A N 1
ATOM 1384 C CA . ILE A 1 180 ? 16.598 -1.984 10.479 1.00 76.06 180 ILE A CA 1
ATOM 1385 C C . ILE A 1 180 ? 15.136 -1.870 10.934 1.00 76.06 180 ILE A C 1
ATOM 1387 O O . ILE A 1 180 ? 14.352 -2.780 10.694 1.00 76.06 180 ILE A O 1
ATOM 1391 N N . GLU A 1 181 ? 14.731 -0.729 11.493 1.00 75.31 181 GLU A N 1
ATOM 1392 C CA . GLU A 1 181 ? 13.341 -0.475 11.902 1.00 75.31 181 GLU A CA 1
ATOM 1393 C C . GLU A 1 181 ? 12.371 -0.511 10.708 1.00 75.31 181 GLU A C 1
ATOM 1395 O O . GLU A 1 181 ? 11.271 -1.061 10.779 1.00 75.31 181 GLU A O 1
ATOM 1400 N N . ASP A 1 182 ? 12.785 0.040 9.567 1.00 71.62 182 ASP A N 1
ATOM 1401 C CA . ASP A 1 182 ? 12.002 0.012 8.329 1.00 71.62 182 ASP A CA 1
ATOM 1402 C C . ASP A 1 182 ? 11.977 -1.385 7.688 1.00 71.62 182 ASP A C 1
ATOM 1404 O O . ASP A 1 182 ? 11.019 -1.737 6.993 1.00 71.62 182 ASP A O 1
ATOM 1408 N N . GLU A 1 183 ? 13.012 -2.195 7.910 1.00 75.50 183 GLU A N 1
ATOM 1409 C CA . GLU A 1 183 ? 13.036 -3.587 7.467 1.00 75.50 183 GLU A CA 1
ATOM 1410 C C . GLU A 1 183 ? 12.114 -4.469 8.302 1.00 75.50 183 GLU A C 1
ATOM 1412 O O . GLU A 1 183 ? 11.310 -5.201 7.723 1.00 75.50 183 GLU A O 1
ATOM 1417 N N . LEU A 1 184 ? 12.179 -4.353 9.630 1.00 79.12 184 LEU A N 1
ATOM 1418 C CA . LEU A 1 184 ? 11.367 -5.139 10.560 1.00 79.12 184 LEU A CA 1
ATOM 1419 C C . LEU A 1 184 ? 9.887 -4.741 10.530 1.00 79.12 184 LEU A C 1
ATOM 1421 O O . LEU A 1 184 ? 9.017 -5.572 10.769 1.00 79.12 184 LEU A O 1
ATOM 1425 N N . SER A 1 185 ? 9.581 -3.480 10.217 1.00 85.12 185 SER A N 1
ATOM 1426 C CA . SER A 1 185 ? 8.205 -2.981 10.259 1.00 85.12 185 SER A CA 1
ATOM 1427 C C . SER A 1 185 ? 7.374 -3.276 9.010 1.00 85.12 185 SER A C 1
ATOM 1429 O O . SER A 1 185 ? 6.168 -3.040 9.050 1.00 85.12 185 SER A O 1
ATOM 1431 N N . ASN A 1 186 ? 7.946 -3.770 7.906 1.00 90.19 186 ASN A N 1
ATOM 1432 C CA . ASN A 1 186 ? 7.188 -4.034 6.679 1.00 90.19 186 ASN A CA 1
ATOM 1433 C C . ASN A 1 186 ? 6.744 -5.510 6.572 1.00 90.19 186 ASN A C 1
ATOM 1435 O O . ASN A 1 186 ? 7.560 -6.358 6.197 1.00 90.19 186 ASN A O 1
ATOM 1439 N N . PRO A 1 187 ? 5.445 -5.820 6.769 1.00 92.31 187 PRO A N 1
ATOM 1440 C CA . PRO A 1 187 ? 4.970 -7.202 6.751 1.00 92.31 187 PRO A CA 1
ATOM 1441 C C . PRO A 1 187 ? 5.022 -7.837 5.352 1.00 92.31 187 PRO A C 1
ATOM 1443 O O . PRO A 1 187 ? 5.200 -9.039 5.220 1.00 92.31 187 PRO A O 1
ATOM 1446 N N . PHE A 1 188 ? 4.947 -7.059 4.268 1.00 93.44 188 PHE A N 1
ATOM 1447 C CA . PHE A 1 188 ? 4.830 -7.610 2.909 1.00 93.44 188 PHE A CA 1
ATOM 1448 C C . PHE A 1 188 ? 6.116 -8.256 2.368 1.00 93.44 188 PHE A C 1
ATOM 1450 O O . PHE A 1 188 ? 6.079 -8.897 1.311 1.00 93.44 188 PHE A O 1
ATOM 1457 N N . ARG A 1 189 ? 7.251 -8.129 3.071 1.00 89.81 189 ARG A N 1
ATOM 1458 C CA . ARG A 1 189 ? 8.507 -8.791 2.679 1.00 89.81 189 ARG A CA 1
ATOM 1459 C C . ARG A 1 189 ? 8.449 -10.314 2.864 1.00 89.81 189 ARG A C 1
ATOM 1461 O O . ARG A 1 189 ? 9.150 -11.018 2.130 1.00 89.81 189 ARG A O 1
ATOM 1468 N N . THR A 1 190 ? 7.595 -10.820 3.763 1.00 88.06 190 THR A N 1
ATOM 1469 C CA . THR A 1 190 ? 7.391 -12.269 3.990 1.00 88.06 190 THR A CA 1
ATOM 1470 C C . THR A 1 190 ? 6.803 -12.963 2.760 1.00 88.06 190 THR A C 1
ATOM 1472 O O . THR A 1 190 ? 7.099 -14.121 2.487 1.00 88.06 190 THR A O 1
ATOM 1475 N N . LEU A 1 191 ? 6.071 -12.222 1.917 1.00 90.38 191 LEU A N 1
ATOM 1476 C CA . LEU A 1 191 ? 5.486 -12.749 0.680 1.00 90.38 191 LEU A CA 1
ATOM 1477 C C . LEU A 1 191 ? 6.533 -13.155 -0.363 1.00 90.38 191 LEU A C 1
ATOM 1479 O O . LEU A 1 191 ? 6.217 -13.876 -1.312 1.00 90.38 191 LEU A O 1
ATOM 1483 N N . HIS A 1 192 ? 7.767 -12.654 -0.234 1.00 88.44 192 HIS A N 1
ATOM 1484 C CA . HIS A 1 192 ? 8.885 -12.977 -1.120 1.00 88.44 192 HIS A CA 1
ATOM 1485 C C . HIS A 1 192 ? 8.558 -12.808 -2.614 1.00 88.44 192 HIS A C 1
ATOM 1487 O O . HIS A 1 192 ? 9.028 -13.573 -3.460 1.00 88.44 192 HIS A O 1
ATOM 1493 N N . LEU A 1 193 ? 7.752 -11.796 -2.948 1.00 90.69 193 LEU A N 1
ATOM 1494 C CA . LEU A 1 193 ? 7.309 -11.508 -4.315 1.00 90.69 193 LEU A CA 1
ATOM 1495 C C . LEU A 1 193 ? 8.437 -10.963 -5.203 1.00 90.69 193 LEU A C 1
ATOM 1497 O O . LEU A 1 193 ? 8.429 -11.184 -6.419 1.00 90.69 193 LEU A O 1
ATOM 1501 N N . LEU A 1 194 ? 9.426 -10.294 -4.602 1.00 91.00 194 LEU A N 1
ATOM 1502 C CA . LEU A 1 194 ? 10.637 -9.828 -5.274 1.00 91.00 194 LEU A CA 1
ATOM 1503 C C . LEU A 1 194 ? 11.888 -10.515 -4.712 1.00 91.00 194 LEU A C 1
ATOM 1505 O O . LEU A 1 194 ? 11.954 -10.898 -3.546 1.00 91.00 194 LEU A O 1
ATOM 1509 N N . GLY A 1 195 ? 12.884 -10.711 -5.574 1.00 82.50 195 GLY A N 1
ATOM 1510 C CA . GLY A 1 195 ? 14.211 -11.181 -5.191 1.00 82.50 195 GLY A CA 1
ATOM 1511 C C . GLY A 1 195 ? 15.052 -10.090 -4.525 1.00 82.50 195 GLY A C 1
ATOM 1512 O O . GLY A 1 195 ? 14.701 -8.915 -4.625 1.00 82.50 195 GLY A O 1
ATOM 1513 N N . PRO A 1 196 ? 16.160 -10.476 -3.862 1.00 69.38 196 PRO A N 1
ATOM 1514 C CA . PRO A 1 196 ? 17.098 -9.523 -3.289 1.00 69.38 196 PRO A CA 1
ATOM 1515 C C . PRO A 1 196 ? 17.644 -8.599 -4.364 1.00 69.38 196 PRO A C 1
ATOM 1517 O O . PRO A 1 196 ? 17.873 -9.014 -5.506 1.00 69.38 196 PRO A O 1
ATOM 1520 N N . GLU A 1 197 ? 17.873 -7.355 -3.963 1.00 60.75 197 GLU A N 1
ATOM 1521 C CA . GLU A 1 197 ? 18.659 -6.426 -4.751 1.00 60.75 197 GLU A CA 1
ATOM 1522 C C . GLU A 1 197 ? 20.071 -7.016 -4.908 1.00 60.75 197 GLU A C 1
ATOM 1524 O O . GLU A 1 197 ? 20.717 -7.341 -3.908 1.00 60.75 197 GLU A O 1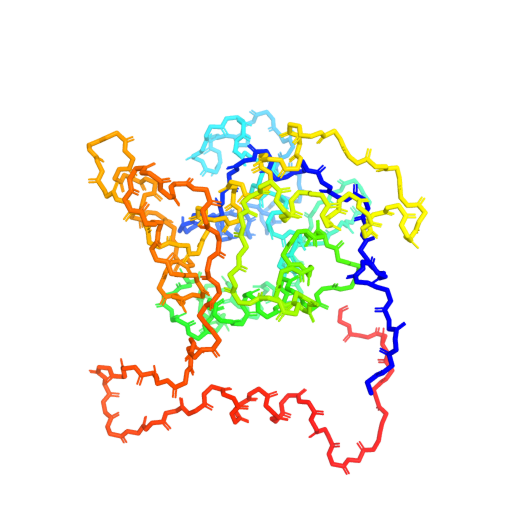
ATOM 1529 N N . PRO A 1 198 ? 20.544 -7.268 -6.139 1.00 54.53 198 PRO A N 1
ATOM 1530 C CA . PRO A 1 198 ? 21.872 -7.824 -6.317 1.00 54.53 198 PRO A CA 1
ATOM 1531 C C . PRO A 1 198 ? 22.935 -6.801 -5.876 1.00 54.53 198 PRO A C 1
ATOM 1533 O O . PRO A 1 198 ? 22.675 -5.596 -5.918 1.00 54.53 198 PRO A O 1
ATOM 1536 N N . PRO A 1 199 ? 24.124 -7.262 -5.439 1.00 49.22 199 PRO A N 1
ATOM 1537 C CA . PRO A 1 199 ? 25.151 -6.404 -4.848 1.00 49.22 199 PRO A CA 1
ATOM 1538 C C . PRO A 1 199 ? 25.532 -5.228 -5.760 1.00 49.22 199 PRO A C 1
ATOM 1540 O O . PRO A 1 199 ? 25.403 -5.331 -6.979 1.00 49.22 199 PRO A O 1
ATOM 1543 N N . ALA A 1 200 ? 25.987 -4.139 -5.122 1.00 51.19 200 ALA A N 1
ATOM 1544 C CA . ALA A 1 200 ? 26.165 -2.745 -5.570 1.00 51.19 200 ALA A CA 1
ATOM 1545 C C . ALA A 1 200 ? 26.206 -2.438 -7.085 1.00 51.19 200 ALA A C 1
ATOM 1547 O O . ALA A 1 200 ? 25.569 -1.477 -7.514 1.00 51.19 200 ALA A O 1
ATOM 1548 N N . ASP A 1 201 ? 26.873 -3.255 -7.897 1.00 49.62 201 ASP A N 1
ATOM 1549 C CA . ASP A 1 201 ? 26.958 -3.137 -9.361 1.00 49.62 201 ASP A CA 1
ATOM 1550 C C . ASP A 1 201 ? 25.605 -3.358 -10.086 1.00 49.62 201 ASP A C 1
ATOM 1552 O O . ASP A 1 201 ? 25.371 -2.871 -11.190 1.00 49.62 201 ASP A O 1
ATOM 1556 N N . ARG A 1 202 ? 24.647 -4.046 -9.446 1.00 50.03 202 ARG A N 1
ATOM 1557 C CA . ARG A 1 202 ? 23.302 -4.322 -9.992 1.00 50.03 202 ARG A CA 1
ATOM 1558 C C . ARG A 1 202 ? 22.154 -3.853 -9.091 1.00 50.03 202 ARG A C 1
ATOM 1560 O O . ARG A 1 202 ? 21.025 -4.326 -9.241 1.00 50.03 202 ARG A O 1
ATOM 1567 N N . SER A 1 203 ? 22.413 -2.859 -8.239 1.00 57.06 203 SER A N 1
ATOM 1568 C CA . SER A 1 203 ? 21.466 -2.158 -7.334 1.00 57.06 203 SER A CA 1
ATOM 1569 C C . SER A 1 203 ? 20.300 -1.423 -8.032 1.00 57.06 203 SER A C 1
ATOM 1571 O O . SER A 1 203 ? 19.635 -0.543 -7.493 1.00 57.06 203 SER A O 1
ATOM 1573 N N . HIS A 1 204 ? 20.054 -1.761 -9.291 1.00 68.88 204 HIS A N 1
ATOM 1574 C CA . HIS A 1 204 ? 19.005 -1.224 -10.132 1.00 68.88 204 HIS A CA 1
ATOM 1575 C C . HIS A 1 204 ? 18.069 -2.323 -10.638 1.00 68.88 204 HIS A C 1
ATOM 1577 O O . HIS A 1 204 ? 17.171 -2.006 -11.408 1.00 68.88 204 HIS A O 1
ATOM 1583 N N . LEU A 1 205 ? 18.246 -3.597 -10.270 1.00 79.56 205 LEU A N 1
ATOM 1584 C CA . LEU A 1 205 ? 17.411 -4.684 -10.785 1.00 79.56 205 LEU A CA 1
ATOM 1585 C C . LEU A 1 205 ? 16.160 -4.923 -9.931 1.00 79.56 205 LEU A C 1
ATOM 1587 O O . LEU A 1 205 ? 16.224 -5.104 -8.722 1.00 79.56 205 LEU A O 1
ATOM 1591 N N . VAL A 1 206 ? 15.015 -5.011 -10.604 1.00 80.81 206 VAL A N 1
ATOM 1592 C CA . VAL A 1 206 ? 13.744 -5.503 -10.070 1.00 80.81 206 VAL A CA 1
ATOM 1593 C C . VAL A 1 206 ? 13.553 -6.929 -10.579 1.00 80.81 206 VAL A C 1
ATOM 1595 O O . VAL A 1 206 ? 13.453 -7.150 -11.788 1.00 80.81 206 VAL A O 1
ATOM 1598 N N . ALA A 1 207 ? 13.520 -7.904 -9.669 1.00 85.75 207 ALA A N 1
ATOM 1599 C CA . ALA A 1 207 ? 13.401 -9.322 -10.005 1.00 85.75 207 ALA A CA 1
ATOM 1600 C C . ALA A 1 207 ? 12.132 -9.933 -9.394 1.00 85.75 207 ALA A C 1
ATOM 1602 O O . ALA A 1 207 ? 12.072 -10.171 -8.193 1.00 85.75 207 ALA A O 1
ATOM 1603 N N . LEU A 1 208 ? 11.132 -10.229 -10.221 1.00 85.81 208 LEU A N 1
ATOM 1604 C CA . LEU A 1 208 ? 9.899 -10.908 -9.822 1.00 85.81 208 LEU A CA 1
ATOM 1605 C C . LEU A 1 208 ? 10.138 -12.399 -9.575 1.00 85.81 208 LEU A C 1
ATOM 1607 O O . LEU A 1 208 ? 10.577 -13.139 -10.464 1.00 85.81 208 LEU A O 1
ATOM 1611 N N . ARG A 1 209 ? 9.750 -12.873 -8.392 1.00 84.56 209 ARG A N 1
ATOM 1612 C CA . ARG A 1 209 ? 9.727 -14.297 -8.053 1.00 84.56 209 ARG A CA 1
ATOM 1613 C C . ARG A 1 209 ? 8.389 -14.895 -8.472 1.00 84.56 209 ARG A C 1
ATOM 1615 O O . ARG A 1 209 ? 7.472 -15.030 -7.674 1.00 84.56 209 ARG A O 1
ATOM 1622 N N . ARG A 1 210 ? 8.281 -15.332 -9.734 1.00 76.75 210 ARG A N 1
ATOM 1623 C CA . ARG A 1 210 ? 7.055 -15.986 -10.249 1.00 76.75 210 ARG A CA 1
ATOM 1624 C C . ARG A 1 210 ? 6.648 -17.230 -9.442 1.00 76.75 210 ARG A C 1
ATOM 1626 O O . ARG A 1 210 ? 5.511 -17.675 -9.558 1.00 76.75 210 ARG A O 1
ATOM 1633 N N . MET A 1 211 ? 7.574 -17.829 -8.686 1.00 74.38 211 MET A N 1
ATOM 1634 C CA . MET A 1 211 ? 7.329 -18.996 -7.833 1.00 74.38 211 MET A CA 1
ATOM 1635 C C . MET A 1 211 ? 6.868 -18.661 -6.405 1.00 74.38 211 MET A C 1
ATOM 1637 O O . MET A 1 211 ? 6.572 -19.593 -5.666 1.00 74.38 211 MET A O 1
ATOM 1641 N N . ALA A 1 212 ? 6.802 -17.384 -6.016 1.00 75.62 212 ALA A N 1
ATOM 1642 C CA . ALA A 1 212 ? 6.342 -16.986 -4.686 1.00 75.62 212 ALA A CA 1
ATOM 1643 C C . ALA A 1 212 ? 4.933 -17.538 -4.392 1.00 75.62 212 ALA A C 1
ATOM 1645 O O . ALA A 1 212 ? 4.092 -17.594 -5.292 1.00 75.62 212 ALA A O 1
ATOM 1646 N N . GLY A 1 213 ? 4.708 -17.993 -3.156 1.00 64.94 213 GLY A N 1
ATOM 1647 C CA . GLY A 1 213 ? 3.426 -18.556 -2.716 1.00 64.94 213 GLY A CA 1
ATOM 1648 C C . GLY A 1 213 ? 3.104 -19.967 -3.227 1.00 64.94 213 GLY A C 1
ATOM 1649 O O . GLY A 1 213 ? 2.011 -20.453 -2.968 1.00 64.94 213 GLY A O 1
ATOM 1650 N N . ARG A 1 214 ? 4.017 -20.648 -3.947 1.00 63.12 214 ARG A N 1
ATOM 1651 C CA . ARG A 1 214 ? 3.818 -22.059 -4.359 1.00 63.12 214 ARG A CA 1
ATOM 1652 C C . ARG A 1 214 ? 4.075 -23.087 -3.265 1.00 63.12 214 ARG A C 1
ATOM 1654 O O . ARG A 1 214 ? 3.650 -24.222 -3.411 1.00 63.12 214 ARG A O 1
ATOM 1661 N N . HIS A 1 215 ? 4.809 -22.703 -2.231 1.00 49.62 215 HIS A N 1
ATOM 1662 C CA . HIS A 1 215 ? 5.099 -23.545 -1.083 1.00 49.62 215 HIS A CA 1
ATOM 1663 C C . HIS A 1 215 ? 4.863 -22.663 0.139 1.00 49.62 215 HIS A C 1
ATOM 1665 O O . HIS A 1 215 ? 5.603 -21.700 0.342 1.00 49.62 215 HIS A O 1
ATOM 1671 N N . CYS A 1 216 ? 3.791 -22.929 0.883 1.00 40.94 216 CYS A N 1
ATOM 1672 C CA . CYS A 1 216 ? 3.636 -22.393 2.227 1.00 40.94 216 CYS A CA 1
ATOM 1673 C C . CYS A 1 216 ? 4.492 -23.282 3.132 1.00 40.94 216 CYS A C 1
ATOM 1675 O O . CYS A 1 216 ? 4.289 -24.497 3.147 1.00 40.94 216 CYS A O 1
ATOM 1677 N N . HIS A 1 217 ? 5.498 -22.724 3.805 1.00 38.31 217 HIS A N 1
ATOM 1678 C CA . HIS A 1 217 ? 6.219 -23.475 4.827 1.00 38.31 217 HIS A CA 1
ATOM 1679 C C . HIS A 1 217 ? 5.377 -23.389 6.099 1.00 38.31 217 HIS A C 1
ATOM 1681 O O . HIS A 1 217 ? 5.576 -22.499 6.918 1.00 38.31 217 HIS A O 1
ATOM 1687 N N . ASP A 1 218 ? 4.377 -24.258 6.214 1.00 38.66 218 ASP A N 1
ATOM 1688 C CA . ASP A 1 218 ? 3.539 -24.309 7.407 1.00 38.66 218 ASP A CA 1
ATOM 1689 C C . ASP A 1 218 ? 4.383 -24.836 8.579 1.00 38.66 218 ASP A C 1
ATOM 1691 O O . ASP A 1 218 ? 4.977 -25.913 8.492 1.00 38.66 218 ASP A O 1
ATOM 1695 N N . LEU A 1 219 ? 4.498 -24.055 9.656 1.00 34.44 219 LEU A N 1
ATOM 1696 C CA . LEU A 1 219 ? 5.137 -24.481 10.911 1.00 34.44 219 LEU A CA 1
ATOM 1697 C C . LEU A 1 219 ? 4.134 -25.106 11.891 1.00 34.44 219 LEU A C 1
ATOM 1699 O O . LEU A 1 219 ? 4.489 -25.409 13.029 1.00 34.44 219 LEU A O 1
ATOM 1703 N N . SER A 1 220 ? 2.903 -25.378 11.462 1.00 34.44 220 SER A N 1
ATOM 1704 C CA . SER A 1 220 ? 1.942 -26.108 12.280 1.00 34.44 220 SER A CA 1
ATOM 1705 C C . SER A 1 220 ? 1.083 -27.044 11.440 1.00 34.44 220 SER A C 1
ATOM 1707 O O . SER A 1 220 ? 0.117 -26.629 10.820 1.00 34.44 220 SER A O 1
ATOM 1709 N N . HIS A 1 221 ? 1.410 -28.330 11.559 1.00 34.69 221 HIS A N 1
ATOM 1710 C CA . HIS A 1 221 ? 0.638 -29.494 11.128 1.00 34.69 221 HIS A CA 1
ATOM 1711 C C . HIS A 1 221 ? 0.586 -29.780 9.620 1.00 34.69 221 HIS A C 1
ATOM 1713 O O . HIS A 1 221 ? 0.476 -28.921 8.757 1.00 34.69 221 HIS A O 1
ATOM 1719 N N . ASP A 1 222 ? 0.726 -31.073 9.359 1.00 36.16 222 ASP A N 1
ATOM 1720 C CA . ASP A 1 222 ? 0.868 -31.758 8.085 1.00 36.16 222 ASP A CA 1
ATOM 1721 C C . ASP A 1 222 ? -0.287 -31.422 7.119 1.00 36.16 222 ASP A C 1
ATOM 1723 O O . ASP A 1 222 ? -1.397 -31.941 7.236 1.00 36.16 222 ASP A O 1
ATOM 1727 N N . GLY A 1 223 ? -0.041 -30.506 6.180 1.00 35.62 223 GLY A N 1
ATOM 1728 C CA . GLY A 1 223 ? -1.006 -30.138 5.147 1.00 35.62 223 GLY A CA 1
ATOM 1729 C C . GLY A 1 223 ? -0.513 -28.985 4.281 1.00 35.62 223 GLY A C 1
ATOM 1730 O O . GLY A 1 223 ? -0.528 -27.831 4.685 1.00 35.62 223 GLY A O 1
ATOM 1731 N N . THR A 1 224 ? -0.079 -29.267 3.052 1.00 35.78 224 THR A N 1
ATOM 1732 C CA . THR A 1 224 ? 0.297 -28.214 2.099 1.00 35.78 224 THR A CA 1
ATOM 1733 C C . THR A 1 224 ? -0.960 -27.474 1.626 1.00 35.78 224 THR A C 1
ATOM 1735 O O . THR A 1 224 ? -1.679 -27.963 0.755 1.00 35.78 224 THR A O 1
ATOM 1738 N N . VAL A 1 225 ? -1.242 -26.290 2.174 1.00 39.75 225 VAL A N 1
ATOM 1739 C CA . VAL A 1 225 ? -2.305 -25.417 1.655 1.00 39.75 225 VAL A CA 1
ATOM 1740 C C . VAL A 1 225 ? -1.793 -24.713 0.395 1.00 39.75 225 VAL A C 1
ATOM 1742 O O . VAL A 1 225 ? -0.991 -23.780 0.461 1.00 39.75 225 VAL A O 1
ATOM 1745 N N . ASP A 1 226 ? -2.240 -25.166 -0.782 1.00 40.94 226 ASP A N 1
ATOM 1746 C CA . ASP A 1 226 ? -1.993 -24.450 -2.036 1.00 40.94 226 ASP A CA 1
ATOM 1747 C C . ASP A 1 226 ? -2.880 -23.202 -2.089 1.00 40.94 226 ASP A C 1
ATOM 1749 O O . ASP A 1 226 ? -4.074 -23.250 -2.396 1.00 40.94 226 ASP A O 1
ATOM 1753 N N . ILE A 1 227 ? -2.261 -22.058 -1.821 1.00 43.31 227 ILE A N 1
ATOM 1754 C CA . ILE A 1 227 ? -2.875 -20.736 -1.913 1.00 43.31 227 ILE A CA 1
ATOM 1755 C C . ILE A 1 227 ? -3.538 -20.534 -3.295 1.00 43.31 227 ILE A C 1
ATOM 1757 O O . ILE A 1 227 ? -4.617 -19.942 -3.380 1.00 43.31 227 ILE A O 1
ATOM 1761 N N . ARG A 1 228 ? -2.997 -21.101 -4.391 1.00 39.16 228 ARG A N 1
ATOM 1762 C CA . ARG A 1 228 ? -3.652 -21.038 -5.716 1.00 39.16 228 ARG A CA 1
ATOM 1763 C C . ARG A 1 228 ? -4.997 -21.759 -5.757 1.00 39.16 228 ARG A C 1
ATOM 1765 O O . ARG A 1 228 ? -5.873 -21.299 -6.488 1.00 39.16 228 ARG A O 1
ATOM 1772 N N . ALA A 1 229 ? -5.177 -22.847 -5.011 1.00 33.72 229 ALA A N 1
ATOM 1773 C CA . ALA A 1 229 ? -6.425 -23.608 -4.986 1.00 33.72 229 ALA A CA 1
ATOM 1774 C C . ALA A 1 229 ? -7.545 -22.834 -4.267 1.00 33.72 229 ALA A C 1
ATOM 1776 O O . ALA A 1 229 ? -8.655 -22.748 -4.797 1.00 33.72 229 ALA A O 1
ATOM 1777 N N . GLN A 1 230 ? -7.239 -22.164 -3.148 1.00 41.91 230 GLN A N 1
ATOM 1778 C CA . GLN A 1 230 ? -8.182 -21.242 -2.491 1.00 41.91 230 GLN A CA 1
ATOM 1779 C C . GLN A 1 230 ? -8.506 -20.022 -3.375 1.00 41.91 230 GLN A C 1
ATOM 1781 O O . GLN A 1 230 ? -9.663 -19.612 -3.481 1.00 41.91 230 GLN A O 1
ATOM 1786 N N . PHE A 1 231 ? -7.519 -19.474 -4.096 1.00 40.66 231 PHE A N 1
ATOM 1787 C CA . PHE A 1 231 ? -7.748 -18.355 -5.022 1.00 40.66 231 PHE A CA 1
ATOM 1788 C C . PHE A 1 231 ? -8.528 -18.738 -6.295 1.00 40.66 231 PHE A C 1
ATOM 1790 O O . PHE A 1 231 ? -9.219 -17.886 -6.860 1.00 40.66 231 PHE A O 1
ATOM 1797 N N . LEU A 1 232 ? -8.448 -19.989 -6.766 1.00 32.12 232 LEU A N 1
ATOM 1798 C CA . LEU A 1 232 ? -9.252 -20.484 -7.894 1.00 32.12 232 LEU A CA 1
ATOM 1799 C C . LEU A 1 232 ? -10.723 -20.692 -7.510 1.00 32.12 232 LEU A C 1
ATOM 1801 O O . LEU A 1 232 ? -11.596 -20.402 -8.329 1.00 32.12 232 LEU A O 1
ATOM 1805 N N . GLN A 1 233 ? -11.013 -21.087 -6.266 1.00 29.64 233 GLN A N 1
ATOM 1806 C CA . GLN A 1 233 ? -12.387 -21.135 -5.748 1.00 29.64 233 GLN A CA 1
ATOM 1807 C C . GLN A 1 233 ? -13.041 -19.743 -5.701 1.00 29.64 233 GLN A C 1
ATOM 1809 O O . GLN A 1 233 ? -14.221 -19.610 -6.009 1.00 29.64 233 GLN A O 1
ATOM 1814 N N . LEU A 1 234 ? -12.268 -18.679 -5.454 1.00 35.09 234 LEU A N 1
ATOM 1815 C CA . LEU A 1 234 ? -12.752 -17.292 -5.544 1.00 35.09 234 LEU A CA 1
ATOM 1816 C C . LEU A 1 234 ? -12.968 -16.791 -6.992 1.00 35.09 234 LEU A C 1
ATOM 1818 O O . LEU A 1 234 ? -13.520 -15.708 -7.185 1.00 35.09 234 LEU A O 1
ATOM 1822 N N . ARG A 1 235 ? -12.544 -17.544 -8.022 1.00 30.20 235 ARG A N 1
ATOM 1823 C CA . ARG A 1 235 ? -12.708 -17.189 -9.449 1.00 30.20 235 ARG A CA 1
ATOM 1824 C C . ARG A 1 235 ? -13.745 -18.016 -10.211 1.00 30.20 235 ARG A C 1
ATOM 1826 O O . ARG A 1 235 ? -14.008 -17.689 -11.367 1.00 30.20 235 ARG A O 1
ATOM 1833 N N . CYS A 1 236 ? -14.329 -19.053 -9.622 1.00 23.61 236 CYS A N 1
ATOM 1834 C CA . CYS A 1 236 ? -15.322 -19.886 -10.300 1.00 23.61 236 CYS A CA 1
ATOM 1835 C C . CYS A 1 236 ? -16.560 -20.093 -9.424 1.00 23.61 236 CYS A C 1
ATOM 1837 O O . CYS A 1 236 ? -16.595 -21.043 -8.647 1.00 23.61 236 CYS A O 1
ATOM 1839 N N . PRO A 1 237 ? -17.616 -19.275 -9.581 1.00 26.00 237 PRO A N 1
ATOM 1840 C CA . PRO A 1 237 ? -18.952 -19.808 -9.400 1.00 26.00 237 PRO A CA 1
ATOM 1841 C C . PRO A 1 237 ? -19.209 -20.763 -10.572 1.00 26.00 237 PRO A C 1
ATOM 1843 O O . PRO A 1 237 ? -19.043 -20.400 -11.738 1.00 26.00 237 PRO A O 1
ATOM 1846 N N . SER A 1 238 ? -19.580 -22.001 -10.266 1.00 30.53 238 SER A N 1
ATOM 1847 C CA . SER A 1 238 ? -19.939 -23.012 -11.262 1.00 30.53 238 SER A CA 1
ATOM 1848 C C . SER A 1 238 ? -21.163 -22.634 -12.103 1.00 30.53 238 SER A C 1
ATOM 1850 O O . SER A 1 238 ? -21.426 -23.310 -13.087 1.00 30.53 238 SER A O 1
ATOM 1852 N N . GLU A 1 239 ? -21.881 -21.554 -11.786 1.00 28.06 239 GLU A N 1
ATOM 1853 C CA . GLU A 1 239 ? -23.034 -21.072 -12.543 1.00 28.06 239 GLU A CA 1
ATOM 1854 C C . GLU A 1 239 ? -23.104 -19.531 -12.500 1.00 28.06 239 GLU A C 1
ATOM 1856 O O . GLU A 1 239 ? -22.591 -18.879 -11.594 1.00 28.06 239 GLU A O 1
ATOM 1861 N N . GLY A 1 240 ? -23.639 -18.936 -13.568 1.00 30.78 240 GLY A N 1
ATOM 1862 C CA . GLY A 1 240 ? -23.308 -17.586 -14.036 1.00 30.78 240 GLY A CA 1
ATOM 1863 C C . GLY A 1 240 ? -23.810 -16.374 -13.231 1.00 30.78 240 GLY A C 1
ATOM 1864 O O . GLY A 1 240 ? -24.832 -16.417 -12.560 1.00 30.78 240 GLY A O 1
ATOM 1865 N N . ARG A 1 241 ? -23.132 -15.246 -13.513 1.00 24.36 241 ARG A N 1
ATOM 1866 C CA . ARG A 1 241 ? -23.450 -13.827 -13.228 1.00 24.36 241 ARG A CA 1
ATOM 1867 C C . ARG A 1 241 ? -23.276 -13.327 -11.785 1.00 24.36 241 ARG A C 1
ATOM 1869 O O . ARG A 1 241 ? -24.126 -13.527 -10.933 1.00 24.36 241 ARG A O 1
ATOM 1876 N N . TRP A 1 242 ? -22.254 -12.484 -11.596 1.00 30.11 242 TRP A N 1
ATOM 1877 C CA . TRP A 1 242 ? -22.200 -11.486 -10.522 1.00 30.11 242 TRP A CA 1
ATOM 1878 C C . TRP A 1 242 ? -22.411 -10.085 -11.112 1.00 30.11 242 TRP A C 1
ATOM 1880 O O . TRP A 1 242 ? -21.629 -9.640 -11.954 1.00 30.11 242 TRP A O 1
ATOM 1890 N N . HIS A 1 243 ? -23.474 -9.396 -10.686 1.00 24.53 243 HIS A N 1
ATOM 1891 C CA . HIS A 1 243 ? -23.653 -7.960 -10.913 1.00 24.53 243 HIS A CA 1
ATOM 1892 C C . HIS A 1 243 ? -22.799 -7.181 -9.903 1.00 24.53 243 HIS A C 1
ATOM 1894 O O . HIS A 1 243 ? -22.834 -7.461 -8.707 1.00 24.53 243 HIS A O 1
ATOM 1900 N N . ALA A 1 244 ? -22.034 -6.201 -10.390 1.00 28.05 244 ALA A N 1
ATOM 1901 C CA . ALA A 1 244 ? -21.061 -5.400 -9.639 1.00 28.05 244 ALA A CA 1
ATOM 1902 C C . ALA A 1 244 ? -21.690 -4.363 -8.678 1.00 28.05 244 ALA A C 1
ATOM 1904 O O . ALA A 1 244 ? -21.198 -3.246 -8.568 1.00 28.05 244 ALA A O 1
ATOM 1905 N N . SER A 1 245 ? -22.797 -4.698 -8.016 1.00 24.80 245 SER A N 1
ATOM 1906 C CA . SER A 1 245 ? -23.600 -3.725 -7.263 1.00 24.80 245 SER A CA 1
ATOM 1907 C C . SER A 1 245 ? -23.450 -3.796 -5.746 1.00 24.80 245 SER A C 1
ATOM 1909 O O . SER A 1 245 ? -23.956 -2.902 -5.089 1.00 24.80 245 SER A O 1
ATOM 1911 N N . ASN A 1 246 ? -22.770 -4.795 -5.177 1.00 26.81 246 ASN A N 1
ATOM 1912 C CA . ASN A 1 246 ? -22.627 -4.924 -3.722 1.00 26.81 246 ASN A CA 1
ATOM 1913 C C . ASN A 1 246 ? -21.220 -5.399 -3.337 1.00 26.81 246 ASN A C 1
ATOM 1915 O O . ASN A 1 246 ? -21.046 -6.571 -3.019 1.00 26.81 246 ASN A O 1
ATOM 1919 N N . PHE A 1 247 ? -20.237 -4.497 -3.372 1.00 34.53 247 PHE A N 1
ATOM 1920 C CA . PHE A 1 247 ? -19.048 -4.514 -2.507 1.00 34.53 247 PHE A CA 1
ATOM 1921 C C . PHE A 1 247 ? -18.509 -3.096 -2.346 1.00 34.53 247 PHE A C 1
ATOM 1923 O O . PHE A 1 247 ? -18.399 -2.399 -3.379 1.00 34.53 247 PHE A O 1
#

InterPro domains:
  IPR025248 Domain of unknown function DUF4007 [PF13182] (19-196)

Sequence (247 aa):
MSNRTPLTGCLPGFGRLRGYPPRYGWLRKVYDALRQDPTALRRPDATVVLGVGKSMVPSMAFWSQAFGLAARNGQDLVPTNRAHWLLDEATGADPYLELDSSLWLLHWWLVSSEPCHVPAWRYLFGYSPFSRSSRAELQGRLAAAADAVGHRTPAASVLASDIACLVSMYAPGNPTAANIEDELSNPFRTLHLLGPEPPADRSHLVALRRMAGRHCHDLSHDGTVDIRAQFLQLRCPSEGRWHASNF

Foldseek 3Di:
DPPDQLQVQEDLQFCQLVLAADFFCLLLLVQVQCVVPQCLLVDPCVCVSSVHDPSCSSNSVLLCVLLVQWDDDPPTIHGDPLVCCAQPPPHHPDNRCPDVLVLVSSLVSNLVDGSHNQSLSVCVPPPDPDQKDFLVRSLVVSQVSCVVVVHDRDDSVRSSSSVSSVCLQAEQDDDDPVCVCSNVGRPNNVQNQWYHQPPDVRNGMTGGDPCGQCFDPDPDDDDTDRSVVVVVVVVDDVDDDDDPPGD

Secondary structure (DSSP, 8-state):
-----TTTTB-S-TTTTTT----TTHHHHHHHHHHH-TTTTTSTTHHHHHTS-TTTHHHHHHHHHHTTSEEEETTEEEE-HHHHHHH-TTT-S-TT---HHHHHHHHHHHHH-SSBS-HHHHIIIII---SEEEHHHHHHHHHHHHHTTTPPPPPHHHHHHHHHHHHHHHSPP---TTTHHHHHT-GGGGG--BPPPPSGGGTTEEEB-TTTTSS---SSSS----HHHHHHHTT--SS----TT--

Radius of gyration: 18.47 Å; chains: 1; bounding box: 51×50×44 Å

pLDDT: mean 81.4, std 21.53, range [23.61, 98.38]